Protein AF-A0A453LPR8-F1 (afdb_monomer)

Organism: Aegilops tauschii subsp. strangulata (NCBI:txid200361)

Mean predicted aligned error: 19.04 Å

Radius of gyration: 31.43 Å; Cα contacts (8 Å, |Δi|>4): 229; chains: 1; bounding box: 82×43×102 Å

Foldseek 3Di:
DPLVVVLVVLVVVPCVPDCVPAQFDPLVVLVVLLVVVVVLVVVVVPPPDDDDDDDDDDDPDPSDDDLDGPVSLVVNLVVVVVSVVSNVVRLVVVVVVLVCLVVPDDPSVVVSVVVVVPDPVVVVSVVVVVSSVVRVVSRVVSLVVSLVVVCVSSVDCSSVVSVVVVVVPDPDDDDDPDDPDDPPPPCAAPQPRHRAAQWKQFQVGHIHHFCRLCVQLVHASVVTQLVRDQQRADPPPRDGNRRNPIDGPVVSNVVCCVPPVVVNVVVVVVSVVRNVVVVVVVVVVVVCVVVVD

Sequence (293 aa):
MKFGSIYEEYLRAEQDKYLAKCSHVEYKRLKKVLKRCRLDRSLQADGTNGEQQEDRSDDSSDACDCNSCTLCDQMFFTELTKETSDIAGYFSSRVQHLLNLHVPSGLQRYIWRVRQCFIDDQQIMVQEGRLLVNYVTMNAIAIRKILKKYDKVHGSVSGRDFRSKMQRTQPVMTMAISETIKYDYSLTCPICLDTLFNPYALSCGHLFCKGCACGAASVYIFQGVRSAPPEAKCPVCREVGVFAHAVHMNELDLLIKTRCKDYWRCRLREERTEMVKQSKEYWESQAMLSMGI

Structure (mmCIF, N/CA/C/O backbone):
data_AF-A0A453LPR8-F1
#
_entry.id   AF-A0A453LPR8-F1
#
loop_
_atom_site.group_PDB
_atom_site.id
_atom_site.type_symbol
_atom_site.label_atom_id
_atom_site.label_alt_id
_atom_site.label_comp_id
_atom_site.label_asym_id
_atom_site.label_entity_id
_atom_site.label_seq_id
_atom_site.pdbx_PDB_ins_code
_atom_site.Cartn_x
_atom_site.Cartn_y
_atom_site.Cartn_z
_atom_site.occupancy
_atom_site.B_iso_or_equiv
_atom_site.auth_seq_id
_atom_site.auth_comp_id
_atom_site.auth_asym_id
_atom_site.auth_atom_id
_atom_site.pdbx_PDB_model_num
ATOM 1 N N . MET A 1 1 ? -4.537 8.257 38.462 1.00 49.97 1 MET A N 1
ATOM 2 C CA . MET A 1 1 ? -5.342 9.327 37.819 1.00 49.97 1 MET A CA 1
ATOM 3 C C . MET A 1 1 ? -6.627 8.755 37.214 1.00 49.97 1 MET A C 1
ATOM 5 O O . MET A 1 1 ? -6.615 7.631 36.716 1.00 49.97 1 MET A O 1
ATOM 9 N N . LYS A 1 2 ? -7.756 9.479 37.270 1.00 76.38 2 LYS A N 1
ATOM 10 C CA . LYS A 1 2 ? -9.036 9.028 36.691 1.00 76.38 2 LYS A CA 1
ATOM 11 C C . LYS A 1 2 ? -8.951 9.177 35.167 1.00 76.38 2 LYS A C 1
ATOM 13 O O . LYS A 1 2 ? -9.082 10.281 34.682 1.00 76.38 2 LYS A O 1
ATOM 18 N N . PHE A 1 3 ? -8.803 8.089 34.405 1.00 78.75 3 PHE A N 1
ATOM 19 C CA . PHE A 1 3 ? -8.725 8.111 32.924 1.00 78.75 3 PHE A CA 1
ATOM 20 C C . PHE A 1 3 ? -9.727 9.055 32.221 1.00 78.75 3 PHE A C 1
ATOM 22 O O . PHE A 1 3 ? -9.412 9.603 31.178 1.00 78.75 3 PHE A O 1
ATOM 29 N N . GLY A 1 4 ? -10.914 9.274 32.803 1.00 72.31 4 GLY A N 1
ATOM 30 C CA . GLY A 1 4 ? -11.877 10.24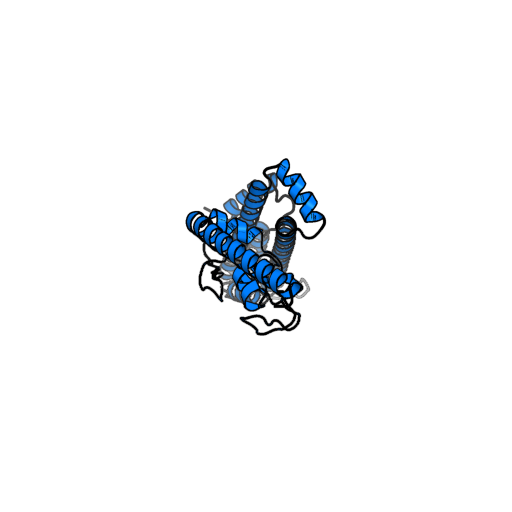1 32.265 1.00 72.31 4 GLY A CA 1
ATOM 31 C C . GLY A 1 4 ? -11.358 11.683 32.204 1.00 72.31 4 GLY A C 1
ATOM 32 O O . GLY A 1 4 ? -11.617 12.343 31.213 1.00 72.31 4 GLY A O 1
ATOM 33 N N . SER A 1 5 ? -10.594 12.152 33.199 1.00 76.06 5 SER A N 1
ATOM 34 C CA . SER A 1 5 ? -10.021 13.506 33.173 1.00 76.06 5 SER A CA 1
ATOM 35 C C . SER A 1 5 ? -8.916 13.636 32.125 1.00 76.06 5 SER A C 1
ATOM 37 O O . SER A 1 5 ? -8.888 14.628 31.417 1.00 76.06 5 SER A O 1
ATOM 39 N N . ILE A 1 6 ? -8.082 12.600 31.968 1.00 81.38 6 ILE A N 1
ATOM 40 C CA . ILE A 1 6 ? -7.025 12.536 30.940 1.00 81.38 6 ILE A CA 1
ATOM 41 C C . ILE A 1 6 ? -7.635 12.551 29.533 1.00 81.38 6 ILE A C 1
ATOM 43 O O . ILE A 1 6 ? -7.152 13.242 28.649 1.00 81.38 6 ILE A O 1
ATOM 47 N N . TYR A 1 7 ? -8.716 11.799 29.321 1.00 79.31 7 TYR A N 1
ATOM 48 C CA . TYR A 1 7 ? -9.398 11.756 28.030 1.00 79.31 7 TYR A CA 1
ATOM 49 C C . TYR A 1 7 ? -10.084 13.092 27.692 1.00 79.31 7 TYR A C 1
ATOM 51 O O . TYR A 1 7 ? -10.064 13.520 26.548 1.00 79.31 7 TYR A O 1
ATOM 59 N N . GLU A 1 8 ? -10.643 13.791 28.682 1.00 76.50 8 GLU A N 1
ATOM 60 C CA . GLU A 1 8 ? -11.230 15.128 28.491 1.00 76.50 8 GLU A CA 1
ATOM 61 C C . GLU A 1 8 ? -10.193 16.239 28.304 1.00 76.50 8 GLU A C 1
ATOM 63 O O . GLU A 1 8 ? -10.477 17.247 27.665 1.00 76.50 8 GLU A O 1
ATOM 68 N N . GLU A 1 9 ? -9.020 16.103 28.915 1.00 81.31 9 GLU A N 1
ATOM 69 C CA . GLU A 1 9 ? -7.885 16.995 28.687 1.00 81.31 9 GLU A CA 1
ATOM 70 C C . GLU A 1 9 ? -7.329 16.802 27.275 1.00 81.31 9 GLU A C 1
ATOM 72 O O . GLU A 1 9 ? -7.165 17.784 26.562 1.00 81.31 9 GLU A O 1
ATOM 77 N N . TYR A 1 10 ? -7.181 15.548 26.835 1.00 77.88 10 TYR A N 1
ATOM 78 C CA . TYR A 1 10 ? -6.845 15.200 25.454 1.00 77.88 10 TYR A CA 1
ATOM 79 C C . TYR A 1 10 ? -7.838 15.808 24.451 1.00 77.88 10 TYR A C 1
ATOM 81 O O . TYR A 1 10 ? -7.437 16.528 23.548 1.00 77.88 10 TYR A O 1
ATOM 89 N N . LEU A 1 11 ? -9.148 15.609 24.641 1.00 72.88 11 LEU A N 1
ATOM 90 C CA . LEU A 1 11 ? -10.156 16.174 23.733 1.00 72.88 11 LEU A CA 1
ATOM 91 C C . LEU A 1 11 ? -10.111 17.709 23.663 1.00 72.88 11 LEU A C 1
ATOM 93 O O . LEU A 1 11 ? -10.340 18.267 22.594 1.00 72.88 11 LEU A O 1
ATOM 97 N N . ARG A 1 12 ? -9.799 18.385 24.777 1.00 71.31 12 ARG A N 1
ATOM 98 C CA . ARG A 1 12 ? -9.671 19.850 24.822 1.00 71.31 12 ARG A CA 1
ATOM 99 C C . ARG A 1 12 ? -8.388 20.350 24.160 1.00 71.31 12 ARG A C 1
ATOM 101 O O . ARG A 1 12 ? -8.452 21.313 23.409 1.00 71.31 12 ARG A O 1
ATOM 108 N N . ALA A 1 13 ? -7.255 19.686 24.388 1.00 67.06 13 ALA A N 1
ATOM 109 C CA . ALA A 1 13 ? -5.979 20.038 23.763 1.00 67.06 13 ALA A CA 1
ATOM 110 C C . ALA A 1 13 ? -6.015 19.884 22.229 1.00 67.06 13 ALA A C 1
ATOM 112 O O . ALA A 1 13 ? -5.423 20.682 21.504 1.00 67.06 13 ALA A O 1
ATOM 113 N N . GLU A 1 14 ? -6.753 18.890 21.729 1.00 62.66 14 GLU A N 1
ATOM 114 C CA . GLU A 1 14 ? -6.874 18.601 20.299 1.00 62.66 14 GLU A CA 1
ATOM 115 C C . GLU A 1 14 ? -7.994 19.396 19.581 1.00 62.66 14 GLU A C 1
ATOM 117 O O . GLU A 1 14 ? -7.945 19.559 18.354 1.00 62.66 14 GLU A O 1
ATOM 122 N N . GLN A 1 15 ? -8.986 19.925 20.315 1.00 54.06 15 GLN A N 1
ATOM 123 C CA . GLN A 1 15 ? -10.068 20.765 19.770 1.00 54.06 15 GLN A CA 1
ATOM 124 C C . GLN A 1 15 ? -9.564 22.110 19.229 1.00 54.06 15 GLN A C 1
ATOM 126 O O . GLN A 1 15 ? -10.073 22.574 18.208 1.00 54.06 15 GLN A O 1
ATOM 131 N N . ASP A 1 16 ? -8.524 22.680 19.839 1.00 52.62 16 ASP A N 1
ATOM 132 C CA . ASP A 1 16 ? -8.000 24.002 19.478 1.00 52.62 16 ASP A CA 1
ATOM 133 C C . ASP A 1 16 ? -7.146 24.009 18.201 1.00 52.62 16 ASP A C 1
ATOM 135 O O . ASP A 1 16 ? -6.790 25.083 17.711 1.00 52.62 16 ASP A O 1
ATOM 139 N N . LYS A 1 17 ? -6.793 22.840 17.638 1.00 56.22 17 LYS A N 1
ATOM 140 C CA . LYS A 1 17 ? -5.760 22.805 16.593 1.00 56.22 17 LYS A CA 1
ATOM 141 C C . LYS A 1 17 ? -5.910 21.880 15.400 1.00 56.22 17 LYS A C 1
ATOM 143 O O . LYS A 1 17 ? -4.977 21.900 14.623 1.00 56.22 17 LYS A O 1
ATOM 148 N N . TYR A 1 18 ? -6.998 21.137 15.183 1.00 52.97 18 TYR A N 1
ATOM 149 C CA . TYR A 1 18 ? -7.290 20.469 13.883 1.00 52.97 18 TYR A CA 1
ATOM 150 C C . TYR A 1 18 ? -8.574 19.611 13.945 1.00 52.97 18 TYR A C 1
ATOM 152 O O . TYR A 1 18 ? -9.175 19.310 12.917 1.00 52.97 18 TYR A O 1
ATOM 160 N N . LEU A 1 19 ? -9.009 19.208 15.147 1.00 56.56 19 LEU A N 1
ATOM 161 C CA . LEU A 1 19 ? -10.066 18.209 15.370 1.00 56.56 19 LEU A CA 1
ATOM 162 C C . LEU A 1 19 ? -11.403 18.805 15.843 1.00 56.56 19 LEU A C 1
ATOM 164 O O . LEU A 1 19 ? -12.216 18.107 16.452 1.00 56.56 19 LEU A O 1
ATOM 168 N N . ALA A 1 20 ? -11.675 20.072 15.519 1.00 55.88 20 ALA A N 1
ATOM 169 C CA . ALA A 1 20 ? -12.865 20.810 15.961 1.00 55.88 20 ALA A CA 1
ATOM 170 C C . ALA A 1 20 ? -14.220 20.160 15.578 1.00 55.88 20 ALA A C 1
ATOM 172 O O . ALA A 1 20 ? -15.257 20.554 16.103 1.00 55.88 20 ALA A O 1
ATOM 173 N N . LYS A 1 21 ? -14.229 19.161 14.680 1.00 62.00 21 LYS A N 1
ATOM 174 C CA . LYS A 1 21 ? -15.424 18.416 14.238 1.00 62.00 21 LYS A CA 1
ATOM 175 C C . LYS A 1 21 ? -15.322 16.892 14.411 1.00 62.00 21 LYS A C 1
ATOM 177 O O . LYS A 1 21 ? -16.077 16.165 13.772 1.00 62.00 21 LYS A O 1
ATOM 182 N N . CYS A 1 22 ? -14.384 16.383 15.213 1.00 65.38 22 CYS A N 1
ATOM 183 C CA . CYS A 1 22 ? -14.232 14.933 15.356 1.00 65.38 22 CYS A CA 1
ATOM 184 C C . CYS A 1 22 ? -15.328 14.314 16.243 1.00 65.38 22 CYS A C 1
ATOM 186 O O . CYS A 1 22 ? -15.582 14.754 17.371 1.00 65.38 22 CYS A O 1
ATOM 188 N N . SER A 1 23 ? -15.947 13.244 15.742 1.00 74.69 23 SER A N 1
ATOM 189 C CA . SER A 1 23 ? -16.777 12.352 16.556 1.00 74.69 23 SER A CA 1
ATOM 190 C C . SER A 1 23 ? -15.902 11.708 17.629 1.00 74.69 23 SER A C 1
ATOM 192 O O . SER A 1 23 ? -14.740 11.412 17.378 1.00 74.69 23 SER A O 1
ATOM 194 N N . HIS A 1 24 ? -16.392 11.496 18.839 1.00 78.12 24 HIS A N 1
ATOM 195 C CA . HIS A 1 24 ? -15.595 10.884 19.902 1.00 78.12 24 HIS A CA 1
ATOM 196 C C . HIS A 1 24 ? -16.504 10.170 20.891 1.00 78.12 24 HIS A C 1
ATOM 198 O O . HIS A 1 24 ? -17.712 10.389 20.906 1.00 78.12 24 HIS A O 1
ATOM 204 N N . VAL A 1 25 ? -15.916 9.309 21.719 1.00 77.75 25 VAL A N 1
ATOM 205 C CA . VAL A 1 25 ? -16.678 8.571 22.725 1.00 77.75 25 VAL A CA 1
ATOM 206 C C . VAL A 1 25 ? -17.166 9.547 23.790 1.00 77.75 25 VAL A C 1
ATOM 208 O O . VAL A 1 25 ? -16.347 10.160 24.485 1.00 77.75 25 VAL A O 1
ATOM 211 N N . GLU A 1 26 ? -18.473 9.640 24.026 1.00 77.94 26 GLU A N 1
ATOM 212 C CA . GLU A 1 26 ? -19.016 10.486 25.093 1.00 77.94 26 GLU A CA 1
ATOM 213 C C . GLU A 1 26 ? -18.889 9.791 26.456 1.00 77.94 26 GLU A C 1
ATOM 215 O O . GLU A 1 26 ? -19.849 9.463 27.161 1.00 77.94 26 GLU A O 1
ATOM 220 N N . TYR A 1 27 ? -17.645 9.591 26.889 1.00 70.31 27 TYR A N 1
ATOM 221 C CA . TYR A 1 27 ? -17.286 8.797 28.062 1.00 70.31 27 TYR A CA 1
ATOM 222 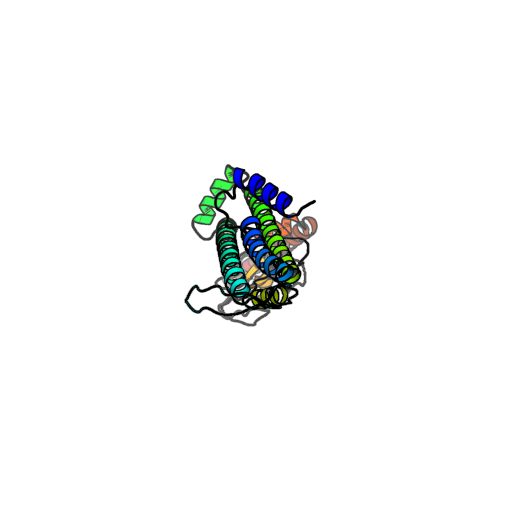C C . TYR A 1 27 ? -17.974 9.271 29.358 1.00 70.31 27 TYR A C 1
ATOM 224 O O . TYR A 1 27 ? -18.238 8.475 30.266 1.00 70.31 27 TYR A O 1
ATOM 232 N N . LYS A 1 28 ? -18.290 10.570 29.460 1.00 73.69 28 LYS A N 1
ATOM 233 C CA . LYS A 1 28 ? -19.082 11.165 30.550 1.00 73.69 28 LYS A CA 1
ATOM 234 C C . LYS A 1 28 ? -20.557 10.772 30.486 1.00 73.69 28 LYS A C 1
ATOM 236 O O . LYS A 1 28 ? -21.111 10.405 31.523 1.00 73.69 28 LYS A O 1
ATOM 241 N N . ARG A 1 29 ? -21.183 10.840 29.309 1.00 77.19 29 ARG A N 1
ATOM 242 C CA . ARG A 1 29 ? -22.595 10.494 29.094 1.00 77.19 29 ARG A CA 1
ATOM 243 C C . ARG A 1 29 ? -22.818 8.998 29.293 1.00 77.19 29 ARG A C 1
ATOM 245 O O . ARG A 1 29 ? -23.650 8.627 30.118 1.00 77.19 29 ARG A O 1
ATOM 252 N N . LEU A 1 30 ? -21.977 8.151 28.700 1.00 74.06 30 LEU A N 1
ATOM 253 C CA . LEU A 1 30 ? -22.019 6.696 28.895 1.00 74.06 30 LEU A CA 1
ATOM 254 C C . LEU A 1 30 ? -21.835 6.305 30.369 1.00 74.06 30 LEU A C 1
ATOM 256 O O . LEU A 1 30 ? -22.513 5.426 30.896 1.00 74.06 30 LEU A O 1
ATOM 260 N N . LYS A 1 31 ? -20.972 7.015 31.107 1.00 73.88 31 LYS A N 1
ATOM 261 C CA . LYS A 1 31 ? -20.862 6.833 32.561 1.00 73.88 31 LYS A CA 1
ATOM 262 C C . LYS A 1 31 ? -22.116 7.236 33.337 1.00 73.88 31 LYS A C 1
ATOM 264 O O . LYS A 1 31 ? -22.304 6.679 34.416 1.00 73.88 31 LYS A O 1
ATOM 269 N N . LYS A 1 32 ? -22.906 8.210 32.869 1.00 75.69 32 LYS A N 1
ATOM 270 C CA . LYS A 1 32 ? -24.177 8.608 33.501 1.00 75.69 32 LYS A CA 1
ATOM 271 C C . LYS A 1 32 ? -25.249 7.539 33.285 1.00 75.69 32 LYS A C 1
ATOM 273 O O . LYS A 1 32 ? -25.903 7.181 34.257 1.00 75.69 32 LYS A O 1
ATOM 278 N N . VAL A 1 33 ? -25.335 6.962 32.082 1.00 71.31 33 VAL A N 1
ATOM 279 C CA . VAL A 1 33 ? -26.208 5.805 31.788 1.00 71.31 33 VAL A CA 1
ATOM 280 C C . VAL A 1 33 ? -25.914 4.662 32.768 1.00 71.31 33 VAL A C 1
ATOM 282 O O . VAL A 1 33 ? -26.800 4.197 33.475 1.00 71.31 33 VAL A O 1
ATOM 285 N N . LEU A 1 34 ? -24.631 4.331 32.948 1.00 70.62 34 LEU A N 1
ATOM 286 C CA . LEU A 1 34 ? -24.183 3.312 33.909 1.00 70.62 34 LEU A CA 1
ATOM 287 C C . LEU A 1 34 ? -24.430 3.654 35.389 1.00 70.62 34 LEU A C 1
ATOM 289 O O . LEU A 1 34 ? -24.373 2.769 36.240 1.00 70.62 34 LEU A O 1
ATOM 293 N N . LYS A 1 35 ? -24.595 4.935 35.741 1.00 70.31 35 LYS A N 1
ATOM 294 C CA . LYS A 1 35 ? -24.895 5.347 37.123 1.00 70.31 35 LYS A CA 1
ATOM 295 C C . LYS A 1 35 ? -26.377 5.198 37.449 1.00 70.31 35 LYS A C 1
ATOM 297 O O . LYS A 1 35 ? -26.675 4.917 38.602 1.00 70.31 35 LYS A O 1
ATOM 302 N N . ARG A 1 36 ? -27.260 5.366 36.460 1.00 64.50 36 ARG A N 1
ATOM 303 C CA . ARG A 1 36 ? -28.714 5.236 36.623 1.00 64.50 36 ARG A CA 1
ATOM 304 C C . ARG A 1 36 ? -29.088 3.811 37.048 1.00 64.50 36 ARG A C 1
ATOM 306 O O . ARG A 1 36 ? -29.671 3.642 38.103 1.00 64.50 36 ARG A O 1
ATOM 313 N N . CYS A 1 37 ? -28.517 2.811 36.375 1.00 63.88 37 CYS A N 1
ATOM 314 C CA . CYS A 1 37 ? -28.666 1.394 36.736 1.00 63.88 37 CYS A CA 1
ATOM 315 C C . CYS A 1 37 ? -28.195 1.045 38.167 1.00 63.88 37 CYS A C 1
ATOM 317 O O . CYS A 1 37 ? -28.734 0.158 38.819 1.00 63.88 37 CYS A O 1
ATOM 319 N N . ARG A 1 38 ? -27.184 1.747 38.704 1.00 59.91 38 ARG A N 1
ATOM 320 C CA . ARG A 1 38 ? -26.742 1.526 40.093 1.00 59.91 38 ARG A CA 1
ATOM 321 C C . ARG A 1 38 ? -27.723 2.060 41.135 1.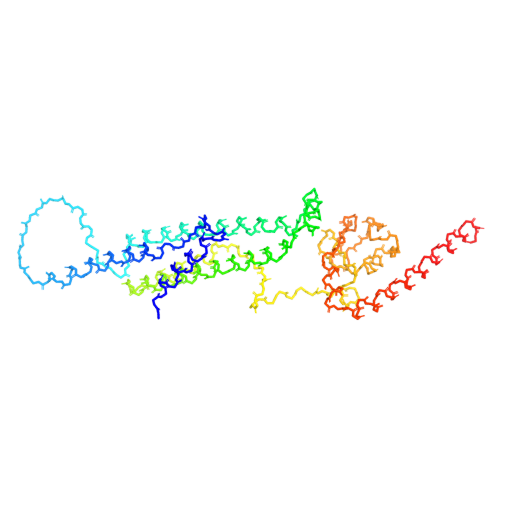00 59.91 38 ARG A C 1
ATOM 323 O O . ARG A 1 38 ? -27.733 1.507 42.227 1.00 59.91 38 ARG A O 1
ATOM 330 N N . LEU A 1 39 ? -28.448 3.136 40.822 1.00 53.78 39 LEU A N 1
ATOM 331 C CA . LEU A 1 39 ? -29.396 3.779 41.736 1.00 53.78 39 LEU A CA 1
ATOM 332 C C . LEU A 1 39 ? -30.627 2.898 41.961 1.00 53.78 39 LEU A C 1
ATOM 334 O O . LEU A 1 39 ? -31.024 2.723 43.111 1.00 53.78 39 LEU A O 1
ATOM 338 N N . ASP A 1 40 ? -31.127 2.259 40.904 1.00 52.81 40 ASP A N 1
ATOM 339 C CA . ASP A 1 40 ? -32.270 1.340 40.982 1.00 52.81 40 ASP A CA 1
ATOM 340 C C . ASP A 1 40 ? -31.967 0.126 41.879 1.00 52.81 40 ASP A C 1
ATOM 342 O O . ASP A 1 40 ? -32.796 -0.285 42.687 1.00 52.81 40 ASP A O 1
ATOM 346 N N . ARG A 1 41 ? -30.721 -0.374 41.858 1.00 52.50 41 ARG A N 1
ATOM 347 C CA . ARG A 1 41 ? -30.280 -1.472 42.737 1.00 52.50 41 ARG A CA 1
ATOM 348 C C . ARG A 1 41 ? -30.143 -1.071 44.211 1.00 52.50 41 ARG A C 1
ATOM 350 O O . ARG A 1 41 ? -30.328 -1.900 45.094 1.00 52.50 41 ARG A O 1
ATOM 357 N N . SER A 1 42 ? -29.758 0.174 44.498 1.00 49.81 42 SER A N 1
ATOM 358 C CA . SER A 1 42 ? -29.656 0.668 45.883 1.00 49.81 42 SER A CA 1
ATOM 359 C C . SER A 1 42 ? -31.020 0.935 46.518 1.00 49.81 42 SER A C 1
ATOM 361 O O . SER A 1 42 ? -31.149 0.761 47.720 1.00 49.81 42 SER A O 1
ATOM 363 N N . LEU A 1 43 ? -32.032 1.295 45.724 1.00 49.12 43 LEU A N 1
ATOM 364 C CA . LEU A 1 43 ? -33.403 1.481 46.211 1.00 49.12 43 LEU A CA 1
ATOM 365 C C . LEU A 1 43 ? -34.098 0.144 46.521 1.00 49.12 43 LEU A C 1
ATOM 367 O O . LEU A 1 43 ? -34.916 0.085 47.429 1.00 49.12 43 LEU A O 1
ATOM 371 N N . GLN A 1 44 ? -33.730 -0.942 45.833 1.00 47.53 44 GLN A N 1
ATOM 372 C CA . GLN A 1 44 ? -34.216 -2.293 46.149 1.00 47.53 44 GLN A CA 1
ATOM 373 C C . GLN A 1 44 ? -33.574 -2.892 47.411 1.00 47.53 44 GLN A C 1
ATOM 375 O O . GLN A 1 44 ? -34.207 -3.681 48.104 1.00 47.53 44 GLN A O 1
ATOM 380 N N . ALA A 1 45 ? -32.332 -2.516 47.735 1.00 44.69 45 ALA A N 1
ATOM 381 C CA . ALA A 1 45 ? -31.620 -3.057 48.895 1.00 44.69 45 ALA A CA 1
ATOM 382 C C . ALA A 1 45 ? -32.082 -2.467 50.245 1.00 44.69 45 ALA A C 1
ATOM 384 O O . ALA A 1 45 ? -31.893 -3.115 51.269 1.00 44.69 45 ALA A O 1
ATOM 385 N N . ASP A 1 46 ? -32.698 -1.279 50.246 1.00 42.41 46 ASP A N 1
ATOM 386 C CA . ASP A 1 46 ? -33.259 -0.633 51.449 1.00 42.41 46 ASP A CA 1
ATOM 387 C C . ASP A 1 46 ? -34.751 -0.970 51.682 1.00 42.41 46 ASP A C 1
ATOM 389 O O . ASP A 1 46 ? -35.340 -0.518 52.661 1.00 42.41 46 ASP A O 1
ATOM 393 N N . GLY A 1 47 ? -35.381 -1.762 50.802 1.00 43.06 47 GLY A N 1
ATOM 394 C CA . GLY A 1 47 ? -36.830 -2.016 50.811 1.00 43.06 47 GLY A CA 1
ATOM 395 C C . GLY A 1 47 ? -37.309 -3.270 51.554 1.00 43.06 47 GLY A C 1
ATOM 396 O O . GLY A 1 47 ? -38.512 -3.462 51.702 1.00 43.06 47 GLY A O 1
ATOM 397 N N . THR A 1 48 ? -36.425 -4.144 52.038 1.00 38.19 48 THR A N 1
ATOM 398 C CA . THR A 1 48 ? -36.845 -5.338 52.793 1.00 38.19 48 THR A CA 1
ATOM 399 C C . THR A 1 48 ? -36.930 -5.036 54.284 1.00 38.19 48 THR A C 1
ATOM 401 O O . THR A 1 48 ? -35.995 -5.351 55.012 1.00 38.19 48 THR A O 1
ATOM 404 N N . ASN A 1 49 ? -38.021 -4.393 54.711 1.00 36.41 49 ASN A N 1
ATOM 405 C CA . ASN A 1 49 ? -38.659 -4.536 56.030 1.00 36.41 49 ASN A CA 1
ATOM 406 C C . ASN A 1 49 ? -39.962 -3.712 56.050 1.00 36.41 49 ASN A C 1
ATOM 408 O O . ASN A 1 49 ? -39.916 -2.496 56.223 1.00 36.41 49 ASN A O 1
ATOM 412 N N . GLY A 1 50 ? -41.121 -4.360 55.900 1.00 30.64 50 GLY A N 1
ATOM 413 C CA . GLY A 1 50 ? -42.424 -3.714 56.105 1.00 30.64 50 GLY A CA 1
ATOM 414 C C . GLY A 1 50 ? -43.562 -4.377 55.335 1.00 30.64 50 GLY A C 1
ATOM 415 O O . GLY A 1 50 ? -43.446 -4.620 54.143 1.00 30.64 50 GLY A O 1
ATOM 416 N N . GLU A 1 51 ? -44.635 -4.701 56.041 1.00 32.81 51 GLU A N 1
ATOM 417 C CA . GLU A 1 51 ? -45.757 -5.549 55.643 1.00 32.81 51 GLU A CA 1
ATOM 418 C C . GLU A 1 51 ? -46.849 -4.849 54.796 1.00 32.81 51 GLU A C 1
ATOM 420 O O . GLU A 1 51 ? -46.996 -3.633 54.835 1.00 32.81 51 GLU A O 1
ATOM 425 N N . GLN A 1 52 ? -47.672 -5.698 54.154 1.00 30.23 52 GLN A N 1
ATOM 426 C CA . GLN A 1 52 ? -49.102 -5.550 53.792 1.00 30.23 52 GLN A CA 1
ATOM 427 C C . GLN A 1 52 ? -49.560 -4.687 52.584 1.00 30.23 52 GLN A C 1
ATOM 429 O O . GLN A 1 52 ? -49.587 -3.466 52.615 1.00 30.23 52 GLN A O 1
ATOM 434 N N . GLN A 1 53 ? -50.028 -5.431 51.566 1.00 28.39 53 GLN A N 1
ATOM 435 C CA . GLN A 1 53 ? -51.364 -5.442 50.928 1.00 28.39 53 GLN A CA 1
ATOM 436 C C . GLN A 1 53 ? -51.917 -4.229 50.127 1.00 28.39 53 GLN A C 1
ATOM 438 O O . GLN A 1 53 ? -52.186 -3.169 50.670 1.00 28.39 53 GLN A O 1
ATOM 443 N N . GLU A 1 54 ? -52.174 -4.532 48.839 1.00 30.59 54 GLU A N 1
ATOM 444 C CA . GLU A 1 54 ? -53.201 -4.049 47.879 1.00 30.59 54 GLU A CA 1
ATOM 445 C C . GLU A 1 54 ? -53.435 -2.536 47.678 1.00 30.59 54 GLU A C 1
ATOM 447 O O . GLU A 1 54 ? -54.036 -1.880 48.515 1.00 30.59 54 GLU A O 1
ATOM 452 N N . ASP A 1 55 ? -53.130 -2.021 46.474 1.00 24.81 55 ASP A N 1
ATOM 453 C CA . ASP A 1 55 ? -54.186 -1.701 45.495 1.00 24.81 55 ASP A CA 1
ATOM 454 C C . ASP A 1 55 ? -53.635 -1.463 44.073 1.00 24.81 55 ASP A C 1
ATOM 456 O O . ASP A 1 55 ? -52.459 -1.160 43.861 1.00 24.81 55 ASP A O 1
ATOM 460 N N . ARG A 1 56 ? -54.494 -1.668 43.074 1.00 34.53 56 ARG A N 1
ATOM 461 C CA . ARG A 1 56 ? -54.162 -1.824 41.650 1.00 34.53 56 ARG A CA 1
ATOM 462 C C . ARG A 1 56 ? -54.470 -0.544 40.857 1.00 34.53 56 ARG A C 1
ATOM 464 O O . ARG A 1 56 ? -55.644 -0.255 40.675 1.00 34.53 56 ARG A O 1
ATOM 471 N N . SER A 1 57 ? -53.464 0.118 40.267 1.00 28.88 57 SER A N 1
ATOM 472 C CA . SER A 1 57 ? -53.576 0.790 38.948 1.00 28.88 57 SER A CA 1
ATOM 473 C C . SER A 1 57 ? -52.278 1.488 38.505 1.00 28.88 57 SER A C 1
ATOM 475 O O . SER A 1 57 ? -51.907 2.520 39.051 1.00 28.88 57 SER A O 1
ATOM 477 N N . ASP A 1 58 ? -51.660 0.906 37.473 1.00 33.28 58 ASP A N 1
ATOM 478 C CA . ASP A 1 58 ? -51.113 1.566 36.276 1.00 33.28 58 ASP A CA 1
ATOM 479 C C . ASP A 1 58 ? -50.126 2.740 36.460 1.00 33.28 58 ASP A C 1
ATOM 481 O O . ASP A 1 58 ? -50.461 3.902 36.250 1.00 33.28 58 ASP A O 1
ATOM 485 N N . ASP A 1 59 ? -48.864 2.417 36.759 1.00 30.31 59 ASP A N 1
ATOM 486 C CA . ASP A 1 59 ? -47.733 3.196 36.246 1.00 30.31 59 ASP A CA 1
ATOM 487 C C . ASP A 1 59 ? -46.539 2.265 35.989 1.00 30.31 59 ASP A C 1
ATOM 489 O O . ASP A 1 59 ? -46.130 1.473 36.847 1.00 30.31 59 ASP A O 1
ATOM 493 N N . SER A 1 60 ? -46.024 2.320 34.763 1.00 42.97 60 SER A N 1
ATOM 494 C CA . SER A 1 60 ? -45.012 1.436 34.181 1.00 42.97 60 SER A CA 1
ATOM 495 C C . SER A 1 60 ? -43.647 1.624 34.846 1.00 42.97 60 SER A C 1
ATOM 497 O O . SER A 1 60 ? -42.740 2.262 34.308 1.00 42.97 60 SER A O 1
ATOM 499 N N . SER A 1 61 ? -43.502 1.074 36.044 1.00 39.50 61 SER A N 1
ATOM 500 C CA . SER A 1 61 ? -42.253 1.004 36.788 1.00 39.50 61 SER A CA 1
ATOM 501 C C . SER A 1 61 ? -41.631 -0.372 36.569 1.00 39.50 61 SER A C 1
ATOM 503 O O . SER A 1 61 ? -41.833 -1.306 37.340 1.00 39.50 61 SER A O 1
ATOM 505 N N . ASP A 1 62 ? -40.867 -0.496 35.480 1.00 40.06 62 ASP A N 1
ATOM 506 C CA . ASP A 1 62 ? -39.995 -1.647 35.223 1.00 40.06 62 ASP A CA 1
ATOM 507 C C . ASP A 1 62 ? -38.913 -1.721 36.315 1.00 40.06 62 ASP A C 1
ATOM 509 O O . ASP A 1 62 ? -37.793 -1.219 36.178 1.00 40.06 62 ASP A O 1
ATOM 513 N N . ALA A 1 63 ? -39.268 -2.334 37.444 1.00 39.88 63 ALA A N 1
ATOM 514 C CA . ALA A 1 63 ? -38.356 -2.692 38.514 1.00 39.88 63 ALA A CA 1
ATOM 515 C C . ALA A 1 63 ? -37.367 -3.738 37.982 1.00 39.88 63 ALA A C 1
ATOM 517 O O . ALA A 1 63 ? -37.698 -4.901 37.759 1.00 39.88 63 ALA A O 1
ATOM 518 N N . CYS A 1 64 ? -36.139 -3.297 37.723 1.00 40.41 64 CYS A N 1
ATOM 519 C CA . CYS A 1 64 ? -35.107 -4.129 37.126 1.00 40.41 64 CYS A CA 1
ATOM 520 C C . CYS A 1 64 ? -34.403 -4.976 38.191 1.00 40.41 64 CYS A C 1
ATOM 522 O O . CYS A 1 64 ? -33.685 -4.444 39.036 1.00 40.41 64 CYS A O 1
ATOM 524 N N . ASP A 1 65 ? -34.536 -6.290 38.072 1.00 51.16 65 ASP A N 1
ATOM 525 C CA . ASP A 1 65 ? -33.845 -7.297 38.873 1.00 51.16 65 ASP A CA 1
ATOM 526 C C . ASP A 1 65 ? -33.007 -8.154 37.907 1.00 51.16 65 ASP A C 1
ATOM 528 O O . ASP A 1 65 ? -33.583 -8.953 37.175 1.00 51.16 65 ASP A O 1
ATOM 532 N N . CYS A 1 66 ? -31.684 -7.947 37.747 1.00 44.97 66 CYS A N 1
ATOM 533 C CA . CYS A 1 66 ? -30.901 -8.847 36.872 1.00 44.97 66 CYS A CA 1
ATOM 534 C C . CYS A 1 66 ? -29.364 -8.723 36.910 1.00 44.97 66 CYS A C 1
ATOM 536 O O . CYS A 1 66 ? -28.761 -7.654 37.016 1.00 44.97 66 CYS A O 1
ATOM 538 N N . ASN A 1 67 ? -28.746 -9.868 36.610 1.00 51.19 67 ASN A N 1
ATOM 539 C CA . ASN A 1 67 ? -27.368 -10.029 36.138 1.00 51.19 67 ASN A CA 1
ATOM 540 C C . ASN A 1 67 ? -27.158 -9.595 34.656 1.00 51.19 67 ASN A C 1
ATOM 542 O O . ASN A 1 67 ? -26.069 -9.780 34.111 1.00 51.19 67 ASN A O 1
ATOM 546 N N . SER A 1 68 ? -28.168 -9.020 33.984 1.00 54.88 68 SER A N 1
ATOM 547 C CA . SER A 1 68 ? -28.102 -8.467 32.615 1.00 54.88 68 SER A CA 1
ATOM 548 C C . SER A 1 68 ? -29.350 -7.622 32.310 1.00 54.88 68 SER A C 1
ATOM 550 O O . SER A 1 68 ? -30.405 -8.166 31.982 1.00 54.88 68 SER A O 1
ATOM 552 N N . CYS A 1 69 ? -29.260 -6.297 32.462 1.00 64.56 69 CYS A N 1
ATOM 553 C CA . CYS A 1 69 ? -30.402 -5.402 32.263 1.00 64.56 69 CYS A CA 1
ATOM 554 C C . CYS A 1 69 ? -30.612 -5.187 30.771 1.00 64.56 69 CYS A C 1
ATOM 556 O O . CYS A 1 69 ? -29.829 -4.480 30.146 1.00 64.56 69 CYS A O 1
ATOM 558 N N . THR A 1 70 ? -31.668 -5.774 30.210 1.00 64.44 70 THR A N 1
ATOM 559 C CA . THR A 1 70 ? -31.976 -5.725 28.772 1.00 64.44 70 THR A CA 1
ATOM 560 C C . THR A 1 70 ? -32.162 -4.294 28.264 1.00 64.44 70 THR A C 1
ATOM 562 O O . THR A 1 70 ? -31.677 -3.958 27.185 1.00 64.44 70 THR A O 1
ATOM 565 N N . LEU A 1 71 ? -32.774 -3.418 29.069 1.00 65.06 71 LEU A N 1
ATOM 566 C CA . LEU A 1 71 ? -32.923 -1.991 28.763 1.00 65.06 71 LEU A CA 1
ATOM 567 C C . LEU A 1 71 ? -31.574 -1.255 28.784 1.00 65.06 71 LEU A C 1
ATOM 569 O O . LEU A 1 71 ? -31.298 -0.441 27.902 1.00 65.06 71 LEU A O 1
ATOM 573 N N . CYS A 1 72 ? -30.697 -1.561 29.748 1.00 66.19 72 CYS A N 1
ATOM 574 C CA . CYS A 1 72 ? -29.344 -1.004 29.775 1.00 66.19 72 CYS A CA 1
ATOM 575 C C . CYS A 1 72 ? -28.478 -1.564 28.646 1.00 66.19 72 CYS A C 1
ATOM 577 O O . CYS A 1 72 ? -27.742 -0.789 28.047 1.00 66.19 72 CYS A O 1
ATOM 579 N N . ASP A 1 73 ? -28.584 -2.854 28.320 1.00 70.56 73 ASP A N 1
ATOM 580 C CA . ASP A 1 73 ? -27.904 -3.495 27.193 1.00 70.56 73 ASP A CA 1
ATOM 581 C C . ASP A 1 73 ? -28.322 -2.802 25.886 1.00 70.56 73 ASP A C 1
ATOM 583 O O . ASP A 1 73 ? -27.470 -2.347 25.120 1.00 70.56 73 ASP A O 1
ATOM 587 N N . GLN A 1 74 ? -29.628 -2.646 25.654 1.00 73.75 74 GLN A N 1
ATOM 588 C CA . GLN A 1 74 ? -30.152 -2.037 24.437 1.00 73.75 74 GLN A CA 1
ATOM 589 C C . GLN A 1 74 ? -29.740 -0.568 24.328 1.00 73.75 74 GLN A C 1
ATOM 591 O O . GLN A 1 74 ? -29.173 -0.179 23.311 1.00 73.75 74 GLN A O 1
ATOM 596 N N . MET A 1 75 ? -29.934 0.243 25.368 1.00 75.94 75 MET A N 1
ATOM 597 C CA . MET A 1 75 ? -29.580 1.667 25.333 1.00 75.94 75 MET A CA 1
ATOM 598 C C . MET A 1 75 ? -28.065 1.899 25.276 1.00 75.94 75 MET A C 1
ATOM 600 O O . MET A 1 75 ? -27.592 2.768 24.551 1.00 75.94 75 MET A O 1
ATOM 604 N N . PHE A 1 76 ? -27.271 1.131 26.024 1.00 82.62 76 PHE A N 1
ATOM 605 C CA . PHE A 1 76 ? -25.823 1.324 26.083 1.00 82.62 76 PHE A CA 1
ATOM 606 C C . PHE A 1 76 ? -25.121 0.842 24.813 1.00 82.62 76 PHE A C 1
ATOM 608 O O . PHE A 1 76 ? -24.278 1.561 24.274 1.00 82.62 76 PHE A O 1
ATOM 615 N N . PHE A 1 77 ? -25.440 -0.361 24.324 1.00 83.38 77 PHE A N 1
ATOM 616 C CA . PHE A 1 77 ? -24.764 -0.912 23.152 1.00 83.38 77 PHE A CA 1
ATOM 617 C C . PHE A 1 77 ? -25.211 -0.243 21.853 1.00 83.38 77 PHE A C 1
ATOM 619 O O . PHE A 1 77 ? -24.380 -0.106 20.956 1.00 83.38 77 PHE A O 1
ATOM 626 N N . THR A 1 78 ? -26.458 0.227 21.733 1.00 82.56 78 THR A N 1
ATOM 627 C CA . THR A 1 78 ? -26.890 0.992 20.546 1.00 82.56 78 THR A CA 1
ATOM 628 C C . THR A 1 78 ? -26.174 2.338 20.454 1.00 82.56 78 THR A C 1
ATOM 630 O O . THR A 1 78 ? -25.585 2.637 19.415 1.00 82.56 78 THR A O 1
ATOM 633 N N . GLU A 1 79 ? -26.120 3.100 21.549 1.00 83.38 79 GLU A N 1
ATOM 634 C CA . GLU A 1 79 ? -25.381 4.368 21.615 1.00 83.38 79 GLU A CA 1
ATOM 635 C C . GLU A 1 79 ? -23.884 4.158 21.358 1.00 83.38 79 GLU A C 1
ATOM 637 O O . GLU A 1 79 ? -23.293 4.852 20.535 1.00 83.38 79 GLU A O 1
ATOM 642 N N . LEU A 1 80 ? -23.271 3.137 21.967 1.00 84.31 80 LEU A N 1
ATOM 643 C CA . LEU A 1 80 ? -21.855 2.832 21.745 1.00 84.31 80 LEU A CA 1
ATOM 644 C C . LEU A 1 80 ? -21.564 2.394 20.299 1.00 84.31 80 LEU A C 1
ATOM 646 O O . LEU A 1 80 ? -20.510 2.728 19.747 1.00 84.31 80 LEU A O 1
ATOM 650 N N . THR A 1 81 ? -22.483 1.653 19.673 1.00 82.06 81 THR A N 1
ATOM 651 C CA . THR A 1 81 ? -22.369 1.252 18.260 1.00 82.06 81 THR A CA 1
ATOM 652 C C . THR A 1 81 ? -22.430 2.473 17.352 1.00 82.06 81 THR A C 1
ATOM 654 O O . THR A 1 81 ? -21.626 2.577 16.424 1.00 82.06 81 THR A O 1
ATOM 657 N N . LYS A 1 82 ? -23.340 3.411 17.637 1.00 83.00 82 LYS A N 1
ATOM 658 C CA . LYS A 1 82 ? -23.463 4.669 16.900 1.00 83.00 82 LYS A CA 1
ATOM 659 C C . LYS A 1 82 ? -22.200 5.516 17.042 1.00 83.00 82 LYS A C 1
ATOM 661 O O . LYS A 1 82 ? -21.564 5.800 16.033 1.00 83.00 82 LYS A O 1
ATOM 666 N N . GLU A 1 83 ? -21.767 5.797 18.276 1.00 84.25 83 GLU A N 1
ATOM 667 C CA . GLU A 1 83 ? -20.541 6.564 18.545 1.00 84.25 83 GLU A CA 1
ATOM 668 C C . GLU A 1 83 ? -19.327 5.950 17.835 1.00 84.25 83 GLU A C 1
ATOM 670 O O . GLU A 1 83 ? -18.509 6.663 17.254 1.00 84.25 83 GLU A O 1
ATOM 675 N N . THR A 1 84 ? -19.212 4.619 17.817 1.00 77.94 84 THR A N 1
ATOM 676 C CA . THR A 1 84 ? -18.074 3.980 17.147 1.00 77.94 84 THR A CA 1
ATOM 677 C C . THR A 1 84 ? -18.187 3.982 15.625 1.00 77.94 84 THR A C 1
ATOM 679 O O . THR A 1 84 ? -17.167 4.079 14.944 1.00 77.94 84 THR A O 1
ATOM 682 N N . SER A 1 85 ? -19.399 3.902 15.078 1.00 77.56 85 SER A N 1
ATOM 683 C CA . SER A 1 85 ? -19.624 4.034 13.635 1.00 77.56 85 SER A CA 1
ATOM 684 C C . SER A 1 85 ? -19.281 5.446 13.161 1.00 77.56 85 SER A C 1
ATOM 686 O O . SER A 1 85 ? -18.611 5.598 12.143 1.00 77.56 85 SER A O 1
ATOM 688 N N . ASP A 1 86 ? -19.634 6.464 13.947 1.00 78.56 86 ASP A N 1
ATOM 689 C CA . ASP A 1 86 ? -19.295 7.859 13.666 1.00 78.56 86 ASP A CA 1
ATOM 690 C C . ASP A 1 86 ? -17.773 8.094 13.729 1.00 78.56 86 ASP A C 1
ATOM 692 O O . ASP A 1 86 ? -17.210 8.762 12.860 1.00 78.56 86 ASP A O 1
ATOM 696 N N . ILE A 1 87 ? -17.081 7.502 14.713 1.00 77.31 87 ILE A N 1
ATOM 697 C CA . ILE A 1 87 ? -15.609 7.530 14.813 1.00 77.31 87 ILE A CA 1
ATOM 698 C C . ILE A 1 87 ? -14.960 6.832 13.610 1.00 77.31 87 ILE A C 1
ATOM 700 O O . ILE A 1 87 ? -14.003 7.354 13.037 1.00 77.31 87 ILE A O 1
ATOM 704 N N . ALA A 1 88 ? -15.470 5.661 13.216 1.00 73.00 88 ALA A N 1
ATOM 705 C CA . ALA A 1 88 ? -14.954 4.912 12.074 1.00 73.00 88 ALA A CA 1
ATOM 706 C C . ALA A 1 88 ? -15.158 5.682 10.762 1.00 73.00 88 ALA A C 1
ATOM 708 O O . ALA A 1 88 ? -14.211 5.832 9.997 1.00 73.00 88 ALA A O 1
ATOM 709 N N . GLY A 1 89 ? -16.351 6.240 10.537 1.00 72.00 89 GLY A N 1
ATOM 710 C CA . GLY A 1 89 ? -16.654 7.058 9.363 1.00 72.00 89 GLY A CA 1
ATOM 711 C C . GLY A 1 89 ? -15.769 8.303 9.276 1.00 72.00 89 GLY A C 1
ATOM 712 O O . GLY A 1 89 ? -15.193 8.580 8.222 1.00 72.00 89 GLY A O 1
ATOM 713 N N . TYR A 1 90 ? -15.587 9.009 10.396 1.00 76.88 90 TYR A N 1
ATOM 714 C CA . TYR A 1 90 ? -14.683 10.156 10.476 1.00 76.88 90 TYR A CA 1
ATOM 715 C C . TYR A 1 90 ? -13.234 9.765 10.156 1.00 76.88 90 TYR A C 1
ATOM 717 O O . TYR A 1 90 ? -12.583 10.403 9.324 1.00 76.88 90 TYR A O 1
ATOM 725 N N . PHE A 1 91 ? -12.734 8.694 10.777 1.00 70.88 91 PHE A N 1
ATOM 726 C CA . PHE A 1 91 ? -11.377 8.213 10.544 1.00 70.88 91 PHE A CA 1
ATOM 727 C C . PHE A 1 91 ? -11.165 7.796 9.086 1.00 70.88 91 PHE A C 1
ATOM 729 O O . PHE A 1 91 ? -10.214 8.259 8.460 1.00 70.88 91 PHE A O 1
ATOM 736 N N . SER A 1 92 ? -12.068 6.995 8.517 1.00 72.88 92 SER A N 1
ATOM 737 C CA . SER A 1 92 ? -12.002 6.567 7.117 1.00 72.88 92 SER A CA 1
ATOM 738 C C . SER A 1 92 ? -12.022 7.754 6.157 1.00 72.88 92 SER A C 1
ATOM 740 O O . SER A 1 92 ? -11.187 7.817 5.256 1.00 72.88 92 SER A O 1
ATOM 742 N N . SER A 1 93 ? -12.904 8.734 6.380 1.00 72.38 93 SER A N 1
ATOM 743 C CA . SER A 1 93 ? -12.952 9.951 5.565 1.00 72.38 93 SER A CA 1
ATOM 744 C C . SER A 1 93 ? -11.636 10.728 5.629 1.00 72.38 93 SER A C 1
ATOM 746 O O . SER A 1 93 ? -11.133 11.182 4.597 1.00 72.38 93 SER A O 1
ATOM 748 N N . ARG A 1 94 ? -11.042 10.860 6.821 1.00 70.75 94 ARG A N 1
ATOM 749 C CA . ARG A 1 94 ? -9.811 11.636 6.986 1.00 70.75 94 ARG A CA 1
ATOM 750 C C . ARG A 1 94 ? -8.578 10.910 6.457 1.00 70.75 94 ARG A C 1
ATOM 752 O O . ARG A 1 94 ? -7.739 11.539 5.820 1.00 70.75 94 ARG A O 1
ATOM 759 N N . VAL A 1 95 ? -8.496 9.595 6.639 1.00 64.88 95 VAL A N 1
ATOM 760 C CA . VAL A 1 95 ? -7.447 8.766 6.029 1.00 64.88 95 VAL A CA 1
ATOM 761 C C . VAL A 1 95 ? -7.545 8.821 4.510 1.00 64.88 95 VAL A C 1
ATOM 763 O O . VAL A 1 95 ? -6.532 9.026 3.852 1.00 64.88 95 VAL A O 1
ATOM 766 N N . GLN A 1 96 ? -8.746 8.726 3.937 1.00 63.72 96 GLN A N 1
ATOM 767 C CA . GLN A 1 96 ? -8.927 8.841 2.491 1.00 63.72 96 GLN A CA 1
ATOM 768 C C . GLN A 1 96 ? -8.534 10.229 1.969 1.00 63.72 96 GLN A C 1
ATOM 770 O O . GLN A 1 96 ? -7.917 10.337 0.912 1.00 63.72 96 GLN A O 1
ATOM 775 N N . HIS A 1 97 ? -8.820 11.289 2.729 1.00 66.19 97 HIS A N 1
ATOM 776 C CA . HIS A 1 97 ? -8.347 12.634 2.413 1.00 66.19 97 HIS A CA 1
ATOM 777 C C . HIS A 1 97 ? -6.813 12.712 2.396 1.00 66.19 97 HIS A C 1
ATOM 779 O O . HIS A 1 97 ? -6.243 13.177 1.413 1.00 66.19 97 HIS A O 1
ATOM 785 N N . LEU A 1 98 ? -6.141 12.194 3.429 1.00 61.66 98 LEU A N 1
ATOM 786 C CA . LEU A 1 98 ? -4.677 12.153 3.491 1.00 61.66 98 LEU A CA 1
ATOM 787 C C . LEU A 1 98 ? -4.058 11.291 2.381 1.00 61.66 98 LEU A C 1
ATOM 789 O O . LEU A 1 98 ? -3.048 11.672 1.795 1.00 61.66 98 LEU A O 1
ATOM 793 N N . LEU A 1 99 ? -4.677 10.159 2.043 1.00 59.19 99 LEU A N 1
ATOM 794 C CA . LEU A 1 99 ? -4.230 9.289 0.955 1.00 59.19 99 LEU A CA 1
ATOM 795 C C . LEU A 1 99 ? -4.382 9.955 -0.415 1.00 59.19 99 LEU A C 1
ATOM 797 O O . LEU A 1 99 ? -3.485 9.828 -1.239 1.00 59.19 99 LEU A O 1
ATOM 801 N N . ASN A 1 100 ? -5.457 10.711 -0.650 1.00 56.91 100 ASN A N 1
ATOM 802 C CA . ASN A 1 100 ? -5.637 11.471 -1.891 1.00 56.91 100 ASN A CA 1
ATOM 803 C C . ASN A 1 100 ? -4.596 12.593 -2.051 1.00 56.91 100 ASN A C 1
ATOM 805 O O . ASN A 1 100 ? -4.247 12.948 -3.176 1.00 56.91 100 ASN A O 1
ATOM 809 N N . LEU A 1 101 ? -4.088 13.134 -0.938 1.00 55.88 101 LEU A N 1
ATOM 810 C CA . LEU A 1 101 ? -2.988 14.104 -0.930 1.00 55.88 101 LEU A CA 1
ATOM 811 C C . LEU A 1 101 ? -1.618 13.426 -1.125 1.00 55.88 101 LEU A C 1
ATOM 813 O O . LEU A 1 101 ? -0.746 13.992 -1.776 1.00 55.88 101 LEU A O 1
ATOM 817 N N . HIS A 1 102 ? -1.435 12.202 -0.614 1.00 50.81 102 HIS A N 1
ATOM 818 C CA . HIS A 1 102 ? -0.175 11.449 -0.698 1.00 50.81 102 HIS A CA 1
ATOM 819 C C . HIS A 1 102 ? -0.003 10.642 -1.999 1.00 50.81 102 HIS A C 1
ATOM 821 O O . HIS A 1 102 ? 1.117 10.454 -2.471 1.00 50.81 102 HIS A O 1
ATOM 827 N N . VAL A 1 103 ? -1.105 10.197 -2.609 1.00 55.28 103 VAL A N 1
ATOM 828 C CA . VAL A 1 103 ? -1.145 9.431 -3.866 1.00 55.28 103 VAL A CA 1
ATOM 829 C C . VAL A 1 103 ? -1.930 10.207 -4.941 1.00 55.28 103 VAL A C 1
ATOM 831 O O . VAL A 1 103 ? -2.939 9.719 -5.456 1.00 55.28 103 VAL A O 1
ATOM 834 N N . PRO A 1 104 ? -1.524 11.442 -5.297 1.00 52.66 104 PRO A N 1
ATOM 835 C CA . PRO A 1 104 ? -2.285 12.241 -6.242 1.00 52.66 104 PRO A CA 1
ATOM 836 C C . PRO A 1 104 ? -2.142 11.689 -7.668 1.00 52.66 104 PRO A C 1
ATOM 838 O O . PRO A 1 104 ? -1.037 11.527 -8.200 1.00 52.66 104 PRO A O 1
ATOM 841 N N . SER A 1 105 ? -3.277 11.424 -8.315 1.00 48.56 105 SER A N 1
ATOM 842 C CA . SER A 1 105 ? -3.360 11.038 -9.726 1.00 48.56 105 SER A CA 1
ATOM 843 C C . SER A 1 105 ? -3.735 12.240 -10.606 1.00 48.56 105 SER A C 1
ATOM 845 O O . SER A 1 105 ? -4.405 13.181 -10.175 1.00 48.56 105 SER A O 1
ATOM 847 N N . GLY A 1 106 ? -3.261 12.249 -11.857 1.00 53.47 106 GLY A N 1
ATOM 848 C CA . GLY A 1 106 ? -3.604 13.291 -12.834 1.00 53.47 106 GLY A CA 1
ATOM 849 C C . GLY A 1 106 ? -3.240 14.720 -12.395 1.00 53.47 106 GLY A C 1
ATOM 850 O O . GLY A 1 106 ? -2.122 14.977 -11.947 1.00 53.47 106 GLY A O 1
ATOM 851 N N . LEU A 1 107 ? -4.185 15.658 -12.534 1.00 46.56 107 LEU A N 1
ATOM 852 C CA . LEU A 1 107 ? -4.001 17.099 -12.286 1.00 46.56 107 LEU A CA 1
ATOM 853 C C . LEU A 1 107 ? -3.664 17.434 -10.818 1.00 46.56 107 LEU A C 1
ATOM 855 O O . LEU A 1 107 ? -2.923 18.381 -10.556 1.00 46.56 107 LEU A O 1
ATOM 859 N N . GLN A 1 108 ? -4.123 16.616 -9.863 1.00 48.22 108 GLN A N 1
ATOM 860 C CA . GLN A 1 108 ? -3.791 16.767 -8.439 1.00 48.22 108 GLN A CA 1
ATOM 861 C C . GLN A 1 108 ? -2.281 16.636 -8.191 1.00 48.22 108 GLN A C 1
ATOM 863 O O . GLN A 1 108 ? -1.728 17.309 -7.327 1.00 48.22 108 GLN A O 1
ATOM 868 N N . ARG A 1 109 ? -1.582 15.837 -9.010 1.00 54.72 109 ARG A N 1
ATOM 869 C CA . ARG A 1 109 ? -0.128 15.639 -8.922 1.00 54.72 109 ARG A CA 1
ATOM 870 C C . ARG A 1 109 ? 0.654 16.887 -9.328 1.00 54.72 109 ARG A C 1
ATOM 872 O O . ARG A 1 109 ? 1.718 17.156 -8.777 1.00 54.72 109 ARG A O 1
ATOM 879 N N . TYR A 1 110 ? 0.130 17.640 -10.293 1.00 43.75 110 TYR A N 1
ATOM 880 C CA . TYR A 1 110 ? 0.708 18.907 -10.738 1.00 43.75 110 TYR A CA 1
ATOM 881 C C . TYR A 1 110 ? 0.524 19.995 -9.673 1.00 43.75 110 TYR A C 1
ATOM 883 O O . TYR A 1 110 ? 1.489 20.658 -9.303 1.00 43.75 110 TYR A O 1
ATOM 891 N N . ILE A 1 111 ? -0.681 20.100 -9.104 1.00 51.38 111 ILE A N 1
ATOM 892 C CA . ILE A 1 111 ? -0.988 21.028 -8.003 1.00 51.38 111 ILE A CA 1
ATOM 893 C C . ILE A 1 111 ? -0.121 20.719 -6.771 1.00 51.38 111 ILE A C 1
ATOM 895 O O . ILE A 1 111 ? 0.425 21.637 -6.159 1.00 51.38 111 ILE A O 1
ATOM 899 N N . TRP A 1 112 ? 0.066 19.435 -6.450 1.00 51.94 112 TRP A N 1
ATOM 900 C CA . TRP A 1 112 ? 0.936 18.979 -5.364 1.00 51.94 112 TRP A CA 1
ATOM 901 C C . TRP A 1 112 ? 2.396 19.416 -5.554 1.00 51.94 112 TRP A C 1
ATOM 903 O O . TRP A 1 112 ? 2.999 19.978 -4.641 1.00 51.94 112 TRP A O 1
ATOM 913 N N . ARG A 1 113 ? 2.948 19.239 -6.765 1.00 51.31 113 ARG A N 1
ATOM 914 C CA . ARG A 1 113 ? 4.315 19.677 -7.101 1.00 51.31 113 ARG A CA 1
ATOM 915 C C . ARG A 1 113 ? 4.502 21.185 -6.978 1.00 51.31 113 ARG A C 1
ATOM 917 O O . ARG A 1 113 ? 5.538 21.616 -6.491 1.00 51.31 113 ARG A O 1
ATOM 924 N N . VAL A 1 114 ? 3.518 21.976 -7.408 1.00 44.38 114 VAL A N 1
ATOM 925 C CA . VAL A 1 114 ? 3.580 23.440 -7.293 1.00 44.38 114 VAL A CA 1
ATOM 926 C C . VAL A 1 114 ? 3.519 23.864 -5.824 1.00 44.38 114 VAL A C 1
ATOM 928 O O . VAL A 1 114 ? 4.286 24.729 -5.425 1.00 44.38 114 VAL A O 1
ATOM 931 N N . ARG A 1 115 ? 2.682 23.228 -4.991 1.00 48.25 115 ARG A N 1
ATOM 932 C CA . ARG A 1 115 ? 2.593 23.530 -3.548 1.00 48.25 115 ARG A CA 1
ATOM 933 C C . ARG A 1 115 ? 3.854 23.172 -2.759 1.00 48.25 115 ARG A C 1
ATOM 935 O O . ARG A 1 115 ? 4.273 23.962 -1.917 1.00 48.25 115 ARG A O 1
ATOM 942 N N . GLN A 1 116 ? 4.507 22.058 -3.092 1.00 50.25 116 GLN A N 1
ATOM 943 C CA . GLN A 1 116 ? 5.786 21.650 -2.494 1.00 50.25 116 GLN A CA 1
ATOM 944 C C . GLN A 1 116 ? 6.915 22.679 -2.671 1.00 50.25 116 GLN A C 1
ATOM 946 O O . GLN A 1 116 ? 7.875 22.662 -1.907 1.00 50.25 116 GLN A O 1
ATOM 951 N N . CYS A 1 117 ? 6.816 23.581 -3.652 1.00 43.62 117 CYS A N 1
ATOM 952 C CA . CYS A 1 117 ? 7.783 24.663 -3.835 1.00 43.62 117 CYS A CA 1
ATOM 953 C C . CYS A 1 117 ? 7.606 25.829 -2.845 1.00 43.62 117 CYS A C 1
ATOM 955 O O . CYS A 1 117 ? 8.497 26.671 -2.770 1.00 43.62 117 CYS A O 1
ATOM 957 N N . PHE A 1 118 ? 6.492 25.898 -2.104 1.00 40.56 118 PHE A N 1
ATOM 958 C CA . PHE A 1 118 ? 6.147 27.061 -1.276 1.00 40.56 118 PHE A CA 1
ATOM 959 C C . PHE A 1 118 ? 5.858 26.745 0.203 1.00 40.56 118 PHE A C 1
ATOM 961 O O . PHE A 1 118 ? 5.934 27.665 1.015 1.00 40.56 118 PHE A O 1
ATOM 968 N N . ILE A 1 119 ? 5.537 25.498 0.584 1.00 43.31 119 ILE A N 1
ATOM 969 C CA . ILE A 1 119 ? 5.176 25.136 1.972 1.00 43.31 119 ILE A CA 1
ATOM 970 C C . ILE A 1 119 ? 5.778 23.771 2.360 1.00 43.31 119 ILE A C 1
ATOM 972 O O . ILE A 1 119 ? 5.732 22.826 1.572 1.00 43.31 119 ILE A O 1
ATOM 976 N N . ASP A 1 120 ? 6.307 23.641 3.589 1.00 51.88 120 ASP A N 1
ATOM 977 C CA . ASP A 1 120 ? 6.726 22.355 4.192 1.00 51.88 1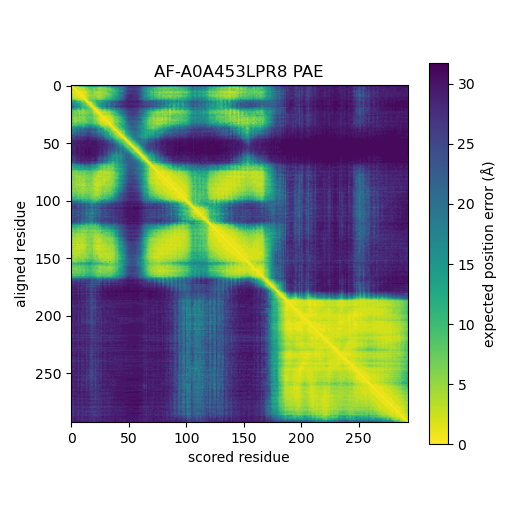20 ASP A CA 1
ATOM 978 C C . ASP A 1 120 ? 5.499 21.509 4.613 1.00 51.88 120 ASP A C 1
ATOM 980 O O . ASP A 1 120 ? 5.264 21.196 5.783 1.00 51.88 120 ASP A O 1
ATOM 984 N N . ASP A 1 121 ? 4.666 21.167 3.627 1.00 53.84 121 ASP A N 1
ATOM 985 C CA . ASP A 1 121 ? 3.411 20.421 3.791 1.00 53.84 121 ASP A CA 1
ATOM 986 C C . ASP A 1 121 ? 3.648 18.970 4.246 1.00 53.84 121 ASP A C 1
ATOM 988 O O . ASP A 1 121 ? 2.758 18.327 4.809 1.00 53.84 121 ASP A O 1
ATOM 992 N N . GLN A 1 122 ? 4.858 18.435 4.047 1.00 54.16 122 GLN A N 1
ATOM 993 C CA . GLN A 1 122 ? 5.185 17.061 4.422 1.00 54.16 122 GLN A CA 1
ATOM 994 C C . GLN A 1 122 ? 5.214 16.892 5.945 1.00 54.16 122 GLN A C 1
ATOM 996 O O . GLN A 1 122 ? 4.654 15.924 6.461 1.00 54.16 122 GLN A O 1
ATOM 1001 N N . GLN A 1 123 ? 5.797 17.839 6.686 1.00 56.16 123 GLN A N 1
ATOM 1002 C CA . GLN A 1 123 ? 5.776 17.793 8.151 1.00 56.16 123 GLN A CA 1
ATOM 1003 C C . GLN A 1 123 ? 4.366 17.983 8.716 1.00 56.16 123 GLN A C 1
ATOM 1005 O O . GLN A 1 123 ? 4.003 17.302 9.677 1.00 56.16 123 GLN A O 1
ATOM 1010 N N . ILE A 1 124 ? 3.561 18.853 8.098 1.00 60.28 124 ILE A N 1
ATOM 1011 C CA . ILE A 1 124 ? 2.173 19.124 8.500 1.00 60.28 124 ILE A CA 1
ATOM 1012 C C . ILE A 1 124 ? 1.316 17.865 8.339 1.00 60.28 124 ILE A C 1
ATOM 1014 O O . ILE A 1 124 ? 0.641 17.462 9.282 1.00 60.28 124 ILE A O 1
ATOM 1018 N N . MET A 1 125 ? 1.407 17.178 7.199 1.00 60.62 125 MET A N 1
ATOM 1019 C CA . MET A 1 125 ? 0.680 15.926 6.970 1.00 60.62 125 MET A CA 1
ATOM 1020 C C . MET A 1 125 ? 1.155 14.780 7.860 1.00 60.62 125 MET A C 1
ATOM 1022 O O . MET A 1 125 ? 0.345 13.993 8.342 1.00 60.62 125 MET A O 1
ATOM 1026 N N . VAL A 1 126 ? 2.466 14.655 8.090 1.00 64.75 126 VAL A N 1
ATOM 1027 C CA . VAL A 1 126 ? 2.991 13.630 9.002 1.00 64.75 126 VAL A CA 1
ATOM 1028 C C . VAL A 1 126 ? 2.507 13.910 10.428 1.00 64.75 126 VAL A C 1
ATOM 1030 O O . VAL A 1 126 ? 2.143 12.983 11.155 1.00 64.75 126 VAL A O 1
ATOM 1033 N N . GLN A 1 127 ? 2.458 15.181 10.832 1.00 64.19 127 GLN A N 1
ATOM 1034 C CA . GLN A 1 127 ? 1.887 15.579 12.112 1.00 64.19 127 GLN A CA 1
ATOM 1035 C C . GLN A 1 127 ? 0.391 15.270 12.181 1.00 64.19 127 GLN A C 1
ATOM 1037 O O . GLN A 1 127 ? -0.078 14.742 13.185 1.00 64.19 127 GLN A O 1
ATOM 1042 N N . GLU A 1 128 ? -0.343 15.523 11.106 1.00 67.38 128 GLU A N 1
ATOM 1043 C CA . GLU A 1 128 ? -1.757 15.194 11.007 1.00 67.38 128 GLU A CA 1
ATOM 1044 C C . GLU A 1 128 ? -2.015 13.680 11.098 1.00 67.38 128 GLU A C 1
ATOM 1046 O O . GLU A 1 128 ? -2.889 13.236 11.844 1.00 67.38 128 GLU A O 1
ATOM 1051 N N . GLY A 1 129 ? -1.202 12.871 10.415 1.00 64.81 129 GLY A N 1
ATOM 1052 C CA . GLY A 1 129 ? -1.236 11.414 10.520 1.00 64.81 129 GLY A CA 1
ATOM 1053 C C . GLY A 1 129 ? -0.987 10.936 11.953 1.00 64.81 129 GLY A C 1
ATOM 1054 O O . GLY A 1 129 ? -1.730 10.094 12.458 1.00 64.81 129 GLY A O 1
ATOM 1055 N N . ARG A 1 130 ? -0.006 11.527 12.654 1.00 71.06 130 ARG A N 1
ATOM 1056 C CA . ARG A 1 130 ? 0.241 11.250 14.082 1.00 71.06 130 ARG A CA 1
ATOM 1057 C C . ARG A 1 130 ? -0.966 11.595 14.955 1.00 71.06 130 ARG A C 1
ATOM 1059 O O . ARG A 1 130 ? -1.335 10.798 15.817 1.00 71.06 130 ARG A O 1
ATOM 1066 N N . LEU A 1 131 ? -1.606 12.740 14.720 1.00 71.81 131 LEU A N 1
ATOM 1067 C CA . LEU A 1 131 ? -2.807 13.147 15.455 1.00 71.81 131 LEU A CA 1
ATOM 1068 C C . LEU A 1 131 ? -3.970 12.166 15.235 1.00 71.81 131 LEU A C 1
ATOM 1070 O O . LEU A 1 131 ? -4.644 11.803 16.197 1.00 71.81 131 LEU A O 1
ATOM 1074 N N . LEU A 1 132 ? -4.173 11.664 14.011 1.00 70.94 132 LEU A N 1
ATOM 1075 C CA . LEU A 1 132 ? -5.222 10.678 13.717 1.00 70.94 132 LEU A CA 1
ATOM 1076 C C . LEU A 1 132 ? -4.970 9.315 14.364 1.00 70.94 132 LEU A C 1
ATOM 1078 O O . LEU A 1 132 ? -5.904 8.700 14.883 1.00 70.94 132 LEU A O 1
ATOM 1082 N N . VAL A 1 133 ? -3.717 8.856 14.380 1.00 70.81 133 VAL A N 1
ATOM 1083 C CA . VAL A 1 133 ? -3.329 7.620 15.079 1.00 70.81 133 VAL A CA 1
ATOM 1084 C C . VAL A 1 133 ? -3.574 7.755 16.582 1.00 70.81 133 VAL A C 1
ATOM 1086 O O . VAL A 1 133 ? -4.162 6.858 17.198 1.00 70.81 133 VAL A O 1
ATOM 1089 N N . ASN A 1 134 ? -3.191 8.890 17.172 1.00 73.94 134 ASN A N 1
ATOM 1090 C CA . ASN A 1 134 ? -3.459 9.184 18.579 1.00 73.94 134 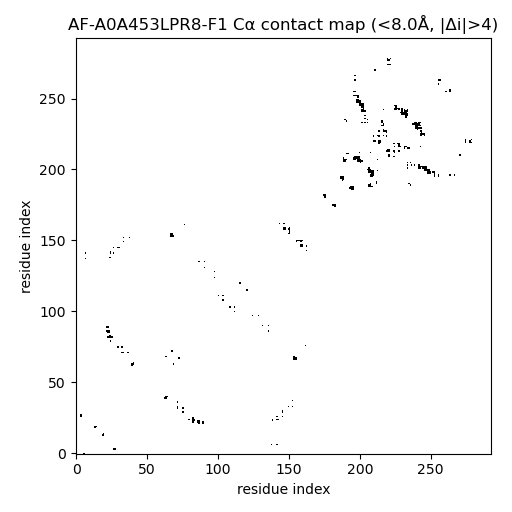ASN A CA 1
ATOM 1091 C C . ASN A 1 134 ? -4.967 9.216 18.862 1.00 73.94 134 ASN A C 1
ATOM 1093 O O . ASN A 1 134 ? -5.420 8.599 19.826 1.00 73.94 134 ASN A O 1
ATOM 1097 N N . TYR A 1 135 ? -5.752 9.837 17.981 1.00 74.94 135 TYR A N 1
ATOM 1098 C CA . TYR A 1 135 ? -7.207 9.909 18.083 1.00 74.94 135 TYR A CA 1
ATOM 1099 C C . TYR A 1 135 ? -7.858 8.520 18.092 1.00 74.94 135 TYR A C 1
ATOM 1101 O O . TYR A 1 135 ? -8.612 8.203 19.018 1.00 74.94 135 TYR A O 1
ATOM 1109 N N . VAL A 1 136 ? -7.538 7.643 17.134 1.00 73.81 136 VAL A N 1
ATOM 1110 C CA . VAL A 1 136 ? -8.097 6.276 17.113 1.00 73.81 136 VAL A CA 1
ATOM 1111 C C . VAL A 1 136 ? -7.652 5.485 18.338 1.00 73.81 136 VAL A C 1
ATOM 1113 O O . VAL A 1 136 ? -8.456 4.780 18.951 1.00 73.81 136 VAL A O 1
ATOM 1116 N N . THR A 1 137 ? -6.395 5.640 18.752 1.00 75.44 137 THR A N 1
ATOM 1117 C CA . THR A 1 137 ? -5.848 4.956 19.928 1.00 75.44 137 THR A CA 1
ATOM 1118 C C . THR A 1 137 ? -6.585 5.363 21.202 1.00 75.44 137 THR A C 1
ATOM 1120 O O . THR A 1 137 ? -7.020 4.499 21.971 1.00 75.44 137 THR A O 1
ATOM 1123 N N . MET A 1 138 ? -6.790 6.664 21.412 1.00 76.38 138 MET A N 1
ATOM 1124 C CA . MET A 1 138 ? -7.485 7.195 22.583 1.00 76.38 138 MET A CA 1
ATOM 1125 C C . MET A 1 138 ? -8.955 6.771 22.615 1.00 76.38 138 MET A C 1
ATOM 1127 O O . MET A 1 138 ? -9.430 6.305 23.656 1.00 76.38 138 MET A O 1
ATOM 1131 N N . ASN A 1 139 ? -9.653 6.828 21.477 1.00 79.38 139 ASN A N 1
ATOM 1132 C CA . ASN A 1 139 ? -11.027 6.335 21.359 1.00 79.38 139 ASN A CA 1
ATOM 1133 C C . ASN A 1 139 ? -11.119 4.824 21.622 1.00 79.38 139 ASN A C 1
ATOM 1135 O O . ASN A 1 139 ? -11.952 4.382 22.412 1.00 79.38 139 ASN A O 1
ATOM 1139 N N . ALA A 1 140 ? -10.204 4.019 21.075 1.00 78.25 140 ALA A N 1
ATOM 1140 C CA . ALA A 1 140 ? -10.169 2.579 21.322 1.00 78.25 140 ALA A CA 1
ATOM 1141 C C . ALA A 1 140 ? -9.908 2.248 22.803 1.00 78.25 140 ALA A C 1
ATOM 1143 O O . ALA A 1 140 ? -10.510 1.323 23.357 1.00 78.25 140 ALA A O 1
ATOM 1144 N N . ILE A 1 141 ? -9.031 2.998 23.482 1.00 79.19 141 ILE A N 1
ATOM 1145 C CA . ILE A 1 141 ? -8.805 2.847 24.927 1.00 79.19 141 ILE A CA 1
ATOM 1146 C C . ILE A 1 141 ? -10.069 3.225 25.713 1.00 79.19 141 ILE A C 1
ATOM 1148 O O . ILE A 1 141 ? -10.418 2.516 26.664 1.00 79.19 141 ILE A O 1
ATOM 1152 N N . ALA A 1 142 ? -10.760 4.302 25.330 1.00 78.81 142 ALA A N 1
ATOM 1153 C CA . ALA A 1 142 ? -12.000 4.734 25.967 1.00 78.81 142 ALA A CA 1
ATOM 1154 C C . ALA A 1 142 ? -13.105 3.675 25.838 1.00 78.81 142 ALA A C 1
ATOM 1156 O O . ALA A 1 142 ? -13.684 3.292 26.859 1.00 78.81 142 ALA A O 1
ATOM 1157 N N . ILE A 1 143 ? -13.302 3.111 24.639 1.00 81.31 143 ILE A N 1
ATOM 1158 C CA . ILE A 1 143 ? -14.240 2.005 24.375 1.00 81.31 143 ILE A CA 1
ATOM 1159 C C . ILE A 1 143 ? -13.895 0.787 25.245 1.00 81.31 143 ILE A C 1
ATOM 1161 O O . ILE A 1 143 ? -14.740 0.253 25.963 1.00 81.31 143 ILE A O 1
ATOM 1165 N N . ARG A 1 144 ? -12.621 0.371 25.286 1.00 82.12 144 ARG A N 1
ATOM 1166 C CA . ARG A 1 144 ? -12.202 -0.758 26.138 1.00 82.12 144 ARG A CA 1
ATOM 1167 C C . ARG A 1 144 ? -12.478 -0.505 27.619 1.00 82.12 144 ARG A C 1
ATOM 1169 O O . ARG A 1 144 ? -12.889 -1.415 28.338 1.00 82.12 144 ARG A O 1
ATOM 1176 N N . LYS A 1 145 ? -12.230 0.715 28.100 1.00 83.69 145 LYS A N 1
ATOM 1177 C CA . LYS A 1 145 ? -12.435 1.071 29.509 1.00 83.69 145 LYS A CA 1
ATOM 1178 C C . LYS A 1 145 ? -13.911 1.210 29.866 1.00 83.69 145 LYS A C 1
ATOM 1180 O O . LYS A 1 145 ? -14.260 0.836 30.986 1.00 83.69 145 LYS A O 1
ATOM 1185 N N . ILE A 1 146 ? -14.763 1.707 28.965 1.00 82.00 146 ILE A N 1
ATOM 1186 C CA . ILE A 1 146 ? -16.205 1.805 29.225 1.00 82.00 146 ILE A CA 1
ATOM 1187 C C . ILE A 1 146 ? -16.859 0.424 29.211 1.00 82.00 146 ILE A C 1
ATOM 1189 O O . ILE A 1 146 ? -17.625 0.137 30.122 1.00 82.00 146 ILE A O 1
ATOM 1193 N N . LEU A 1 147 ? -16.459 -0.469 28.301 1.00 84.12 147 LEU A N 1
ATOM 1194 C CA . LEU A 1 147 ? -16.918 -1.863 28.283 1.00 84.12 147 LEU A CA 1
ATOM 1195 C C . LEU A 1 147 ? -16.479 -2.619 29.543 1.00 84.12 147 LEU A C 1
ATOM 1197 O O . LEU A 1 147 ? -17.300 -3.216 30.226 1.00 84.12 147 LEU A O 1
ATOM 1201 N N . LYS A 1 148 ? -15.215 -2.479 29.969 1.00 84.06 148 LYS A N 1
ATOM 1202 C CA . LYS A 1 148 ? -14.762 -3.054 31.252 1.00 84.06 148 LYS A CA 1
ATOM 1203 C C . LYS A 1 148 ? -15.532 -2.482 32.451 1.00 84.06 148 LYS A C 1
ATOM 1205 O O . LYS A 1 148 ? -15.689 -3.147 33.474 1.00 84.06 148 LYS A O 1
ATOM 1210 N N . LYS A 1 149 ? -15.976 -1.224 32.364 1.00 83.25 149 LYS A N 1
ATOM 1211 C CA . LYS A 1 149 ? -16.806 -0.589 33.393 1.00 83.25 149 LYS A CA 1
ATOM 1212 C C . LYS A 1 149 ? -18.245 -1.099 33.354 1.00 83.25 149 LYS A C 1
ATOM 1214 O O . LYS A 1 149 ? -18.823 -1.218 34.426 1.00 83.25 149 LYS A O 1
ATOM 1219 N N . TYR A 1 150 ? -18.776 -1.394 32.172 1.00 82.38 150 TYR A N 1
ATOM 1220 C CA . TYR A 1 150 ? -20.071 -2.032 31.969 1.00 82.38 150 TYR A CA 1
ATOM 1221 C C . TYR A 1 150 ? -20.114 -3.388 32.675 1.00 82.38 150 TYR A C 1
ATOM 1223 O O . TYR A 1 150 ? -20.906 -3.557 33.600 1.00 82.38 150 TYR A O 1
ATOM 1231 N N . ASP A 1 151 ? -19.170 -4.273 32.346 1.00 82.62 151 ASP A N 1
ATOM 1232 C CA . ASP A 1 151 ? -19.042 -5.608 32.947 1.00 82.62 151 ASP A CA 1
ATOM 1233 C C . ASP A 1 151 ? -18.905 -5.522 34.473 1.00 82.62 151 ASP A C 1
ATOM 1235 O O . ASP A 1 151 ? -19.550 -6.245 35.223 1.00 82.62 151 ASP A O 1
ATOM 1239 N N . LYS A 1 152 ? -18.109 -4.565 34.969 1.00 82.31 152 LYS A N 1
ATOM 1240 C CA . LYS A 1 152 ? -17.931 -4.354 36.414 1.00 82.31 152 LYS A CA 1
ATOM 1241 C C . LYS A 1 152 ? -19.184 -3.813 37.118 1.00 82.31 152 LYS A C 1
ATOM 1243 O O . LYS A 1 152 ? -19.309 -3.977 38.329 1.00 82.31 152 LYS A O 1
ATOM 1248 N N . VAL A 1 153 ? -20.054 -3.080 36.424 1.00 76.50 153 VAL A N 1
ATOM 1249 C CA . VAL A 1 153 ? -21.290 -2.530 37.009 1.00 76.50 153 VAL A CA 1
ATOM 1250 C C . VAL A 1 153 ? -22.386 -3.589 37.044 1.00 76.50 153 VAL A C 1
ATOM 1252 O O . VAL A 1 153 ? -23.056 -3.688 38.069 1.00 76.50 153 VAL A O 1
ATOM 1255 N N . HIS A 1 154 ? -22.507 -4.377 35.977 1.00 73.81 154 HIS A N 1
ATOM 1256 C CA . HIS A 1 154 ? -23.570 -5.367 35.801 1.00 73.81 154 HIS A CA 1
ATOM 1257 C C . HIS A 1 154 ? -23.171 -6.788 36.222 1.00 73.81 154 HIS A C 1
ATOM 1259 O O . HIS A 1 154 ? -24.011 -7.674 36.207 1.00 73.81 154 HIS A O 1
ATOM 1265 N N . GLY A 1 155 ? -21.904 -7.034 36.576 1.00 74.69 155 GLY A N 1
ATOM 1266 C CA . GLY A 1 155 ? -21.420 -8.385 36.885 1.00 74.69 155 GLY A CA 1
ATOM 1267 C C . GLY A 1 155 ? -21.444 -9.331 35.678 1.00 74.69 155 GLY A C 1
ATOM 1268 O O . GLY A 1 155 ? -21.398 -10.543 35.858 1.00 74.69 155 GLY A O 1
ATOM 1269 N N . SER A 1 156 ? -21.518 -8.790 34.459 1.00 77.81 156 SER A N 1
ATOM 1270 C CA . SER A 1 156 ? -21.750 -9.550 33.231 1.00 77.81 156 SER A CA 1
ATOM 1271 C C . SER A 1 156 ? -20.491 -9.692 32.369 1.00 77.81 156 SER A C 1
ATOM 1273 O O . SER A 1 156 ? -19.435 -9.113 32.644 1.00 77.81 156 SER A O 1
ATOM 1275 N N . VAL A 1 157 ? -20.600 -10.503 31.314 1.00 81.88 157 VAL A N 1
ATOM 1276 C CA . VAL A 1 157 ? -19.566 -10.671 30.276 1.00 81.88 157 VAL A CA 1
ATOM 1277 C C . VAL A 1 157 ? -19.947 -10.006 28.950 1.00 81.88 157 VAL A C 1
ATOM 1279 O O . VAL A 1 157 ? -19.137 -9.986 28.021 1.00 81.88 157 VAL A O 1
ATOM 1282 N N . SER A 1 158 ? -21.141 -9.406 28.886 1.00 80.50 158 SER A N 1
ATOM 1283 C CA . SER A 1 158 ? -21.744 -8.833 27.681 1.00 80.50 158 SER A CA 1
ATOM 1284 C C . SER A 1 158 ? -20.867 -7.764 27.027 1.00 80.50 158 SER A C 1
ATOM 1286 O O . SER A 1 158 ? -20.814 -7.675 25.804 1.00 80.50 158 SER A O 1
ATOM 1288 N N . GLY A 1 159 ? -20.116 -6.975 27.802 1.00 80.31 159 GLY A N 1
ATOM 1289 C CA . GLY A 1 159 ? -19.187 -5.984 27.262 1.00 80.31 159 GLY A CA 1
ATOM 1290 C C . GLY A 1 159 ? -17.979 -6.610 26.557 1.00 80.31 159 GLY A C 1
ATOM 1291 O O . GLY A 1 159 ? -17.496 -6.067 25.557 1.00 80.31 159 GLY A O 1
ATOM 1292 N N . ARG A 1 160 ? -17.499 -7.776 27.016 1.00 82.38 160 ARG A N 1
ATOM 1293 C CA . ARG A 1 160 ? -16.444 -8.546 26.325 1.00 82.38 160 ARG A CA 1
ATOM 1294 C C . ARG A 1 160 ? -16.962 -9.206 25.054 1.00 82.38 160 ARG A C 1
ATOM 1296 O O . ARG A 1 160 ? -16.257 -9.187 24.039 1.00 82.38 160 ARG A O 1
ATOM 1303 N N . ASP A 1 161 ? -18.175 -9.738 25.097 1.00 82.00 161 ASP A N 1
ATOM 1304 C CA . ASP A 1 161 ? -18.804 -10.383 23.944 1.00 82.00 161 ASP A CA 1
ATOM 1305 C C . ASP A 1 161 ? -19.125 -9.356 22.860 1.00 82.00 161 ASP A C 1
ATOM 1307 O O . ASP A 1 161 ? -18.778 -9.558 21.696 1.00 82.00 161 ASP A O 1
ATOM 1311 N N . PHE A 1 162 ? -19.650 -8.191 23.250 1.00 81.06 162 PHE A N 1
ATOM 1312 C CA . PHE A 1 162 ? -19.859 -7.057 22.355 1.00 81.06 162 PHE A CA 1
ATOM 1313 C C . PHE A 1 162 ? -18.552 -6.620 21.685 1.00 81.06 162 PHE A C 1
ATOM 1315 O O . PHE A 1 162 ? -18.499 -6.499 20.462 1.00 81.06 162 PHE A O 1
ATOM 1322 N N . ARG A 1 163 ? -17.457 -6.479 22.452 1.00 80.06 163 ARG A N 1
ATOM 1323 C CA . ARG A 1 163 ? -16.128 -6.167 21.893 1.00 80.06 163 ARG A CA 1
ATOM 1324 C C . ARG A 1 163 ? -15.697 -7.186 20.839 1.00 80.06 163 ARG A C 1
ATOM 1326 O O . ARG A 1 163 ? -15.173 -6.812 19.795 1.00 80.06 163 ARG A O 1
ATOM 1333 N N . SER A 1 164 ? -15.896 -8.468 21.128 1.00 76.81 164 SER A N 1
ATOM 1334 C CA . SER A 1 164 ? -15.469 -9.569 20.262 1.00 76.81 164 SER A CA 1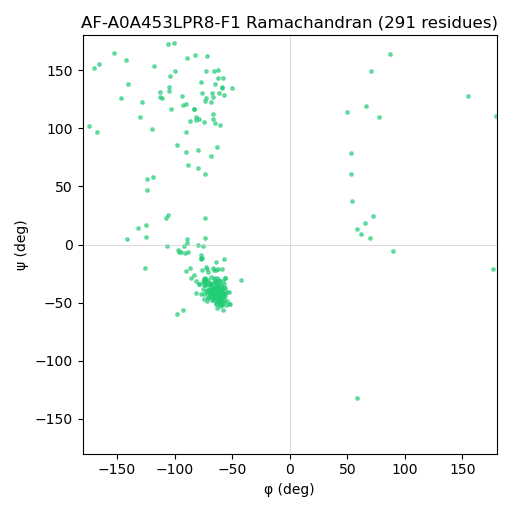
ATOM 1335 C C . SER A 1 164 ? -16.340 -9.691 19.011 1.00 76.81 164 SER A C 1
ATOM 1337 O O . SER A 1 164 ? -15.832 -10.041 17.949 1.00 76.81 164 SER A O 1
ATOM 1339 N N . LYS A 1 165 ? -17.638 -9.380 19.114 1.00 78.50 165 LYS A N 1
ATOM 1340 C CA . LYS A 1 165 ? -18.568 -9.295 17.981 1.00 78.50 165 LYS A CA 1
ATOM 1341 C C . LYS A 1 165 ? -18.187 -8.138 17.064 1.00 78.50 165 LYS A C 1
ATOM 1343 O O . LYS A 1 165 ? -18.044 -8.330 15.867 1.00 78.50 165 LYS A O 1
ATOM 1348 N N . MET A 1 166 ? -17.920 -6.978 17.648 1.00 68.06 166 MET A N 1
ATOM 1349 C CA . MET A 1 166 ? -17.543 -5.757 16.943 1.00 68.06 166 MET A CA 1
ATOM 1350 C C . MET A 1 166 ? -16.204 -5.870 16.194 1.00 68.06 166 MET A C 1
ATOM 1352 O O . MET A 1 166 ? -16.044 -5.299 15.121 1.00 68.06 166 MET A O 1
ATOM 1356 N N . GLN A 1 167 ? -15.258 -6.650 16.724 1.00 62.81 167 GLN A N 1
ATOM 1357 C CA . GLN A 1 167 ? -14.002 -6.986 16.039 1.00 62.81 167 GLN A CA 1
ATOM 1358 C C . GLN A 1 167 ? -14.186 -7.969 14.871 1.00 62.81 167 GLN A C 1
ATOM 1360 O O . GLN A 1 167 ? -13.324 -8.035 14.003 1.00 62.81 167 GLN A O 1
ATOM 1365 N N . ARG A 1 168 ? -15.287 -8.732 14.843 1.00 49.75 168 ARG A N 1
ATOM 1366 C CA . ARG A 1 168 ? -15.598 -9.705 13.783 1.00 49.75 168 ARG A CA 1
ATOM 1367 C C . ARG A 1 168 ? -16.412 -9.112 12.631 1.00 49.75 168 ARG A C 1
ATOM 1369 O O . ARG A 1 168 ? -16.369 -9.660 11.538 1.00 49.75 168 ARG A O 1
ATOM 1376 N N . THR A 1 169 ? -17.140 -8.017 12.856 1.00 38.25 169 THR A N 1
ATOM 1377 C CA . THR A 1 169 ? -18.019 -7.385 11.854 1.00 38.25 169 THR A CA 1
ATOM 1378 C C . THR A 1 169 ? -17.351 -6.333 10.967 1.00 38.25 169 THR A C 1
ATOM 1380 O O . THR A 1 169 ? -18.035 -5.773 10.114 1.00 38.25 169 THR A O 1
ATOM 1383 N N . GLN A 1 170 ? -16.048 -6.064 11.104 1.00 34.50 170 GLN A N 1
ATOM 1384 C CA . GLN A 1 170 ? -15.332 -5.200 10.160 1.00 34.50 170 GLN A CA 1
ATOM 1385 C C . GLN A 1 170 ? -14.294 -5.991 9.353 1.00 34.50 170 GLN A C 1
ATOM 1387 O O . GLN A 1 170 ? -13.439 -6.644 9.955 1.00 34.50 170 GLN A O 1
ATOM 1392 N N . PRO A 1 171 ? -14.312 -5.923 8.008 1.00 27.33 171 PRO A N 1
ATOM 1393 C CA . PRO A 1 171 ? -13.176 -6.354 7.209 1.00 27.33 171 PRO A CA 1
ATOM 1394 C C . PRO A 1 171 ? -12.018 -5.391 7.493 1.00 27.33 171 PRO A C 1
ATOM 1396 O O . PRO A 1 171 ? -12.045 -4.221 7.118 1.00 27.33 171 PRO A O 1
ATOM 1399 N N . VAL A 1 172 ? -11.014 -5.866 8.225 1.00 27.70 172 VAL A N 1
ATOM 1400 C CA . VAL A 1 172 ? -9.836 -5.067 8.566 1.00 27.70 172 VAL A CA 1
ATOM 1401 C C . VAL A 1 172 ? -8.849 -5.116 7.401 1.00 27.70 172 VAL A C 1
ATOM 1403 O O . VAL A 1 172 ? -8.301 -6.172 7.095 1.00 27.70 172 VAL A O 1
ATOM 1406 N N . MET A 1 173 ? -8.580 -3.964 6.784 1.00 25.30 173 MET A N 1
ATOM 1407 C CA . MET A 1 173 ? -7.362 -3.745 6.001 1.00 25.30 173 MET A CA 1
ATOM 1408 C C . MET A 1 173 ? -6.267 -3.270 6.960 1.00 25.30 173 MET A C 1
ATOM 1410 O O . MET A 1 173 ? -6.294 -2.146 7.462 1.00 25.30 173 MET A O 1
ATOM 1414 N N . THR A 1 174 ? -5.315 -4.149 7.253 1.00 28.02 174 THR A N 1
ATOM 1415 C CA . THR A 1 174 ? -4.167 -3.844 8.110 1.00 28.02 174 THR A CA 1
ATOM 1416 C C . THR A 1 174 ? -3.096 -3.121 7.294 1.00 28.02 174 THR A C 1
ATOM 1418 O O . THR A 1 174 ? -2.404 -3.745 6.494 1.00 28.02 174 THR A O 1
ATOM 1421 N N . MET A 1 175 ? -2.933 -1.816 7.520 1.00 26.66 175 MET A N 1
ATOM 1422 C CA . MET A 1 175 ? -1.764 -1.040 7.092 1.00 26.66 175 MET A CA 1
ATOM 1423 C C . MET A 1 175 ? -0.869 -0.754 8.298 1.00 26.66 175 MET A C 1
ATOM 1425 O O . MET A 1 175 ? -1.344 -0.303 9.339 1.00 26.66 175 MET A O 1
ATOM 1429 N N . ALA A 1 176 ? 0.433 -0.992 8.158 1.00 27.05 176 ALA A N 1
ATOM 1430 C CA . ALA A 1 176 ? 1.414 -0.659 9.182 1.00 27.05 176 ALA A CA 1
ATOM 1431 C C . ALA A 1 176 ? 2.011 0.736 8.947 1.00 27.05 176 ALA A C 1
ATOM 1433 O O . ALA A 1 176 ? 2.645 0.974 7.922 1.00 27.05 176 ALA A O 1
ATOM 1434 N N . ILE A 1 177 ? 1.838 1.636 9.918 1.00 40.62 177 ILE A N 1
ATOM 1435 C CA . ILE A 1 177 ? 2.329 3.028 9.907 1.00 40.62 177 ILE A CA 1
ATOM 1436 C C . ILE A 1 177 ? 3.202 3.265 11.173 1.00 40.62 177 ILE A C 1
ATOM 1438 O O . ILE A 1 177 ? 3.041 4.256 11.877 1.00 40.62 177 ILE A O 1
ATOM 1442 N N . SER A 1 178 ? 4.132 2.328 11.456 1.00 37.38 178 SER A N 1
ATOM 1443 C CA . SER A 1 178 ? 5.021 2.230 12.653 1.00 37.38 178 SER A CA 1
ATOM 1444 C C . SER A 1 178 ? 4.290 1.859 13.964 1.00 37.38 178 SER A C 1
ATOM 1446 O O . SER A 1 178 ? 3.121 2.164 14.130 1.00 37.38 178 SER A O 1
ATOM 1448 N N . GLU A 1 179 ? 4.818 1.175 14.986 1.00 40.38 179 GLU A N 1
ATOM 1449 C CA . GLU A 1 179 ? 6.099 0.503 15.279 1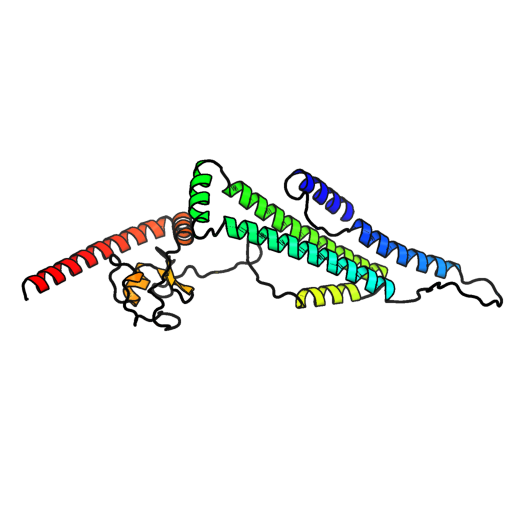.00 40.38 179 GLU A CA 1
ATOM 1450 C C . GLU A 1 179 ? 5.848 -0.926 15.841 1.00 40.38 179 GLU A C 1
ATOM 1452 O O . GLU A 1 179 ? 6.736 -1.567 16.393 1.00 40.38 179 GLU A O 1
ATOM 1457 N N . THR A 1 180 ? 4.623 -1.457 15.714 1.00 33.56 180 THR A N 1
ATOM 1458 C CA . THR A 1 180 ? 4.249 -2.797 16.228 1.00 33.56 180 THR A CA 1
ATOM 1459 C C . THR A 1 180 ? 3.647 -3.733 15.180 1.00 33.56 180 THR A C 1
ATOM 1461 O O . THR A 1 180 ? 3.271 -4.858 15.496 1.00 33.56 180 THR A O 1
ATOM 1464 N N . ILE A 1 181 ? 3.635 -3.321 13.911 1.00 34.81 181 ILE A N 1
ATOM 1465 C CA . ILE A 1 181 ? 3.376 -4.202 12.770 1.00 34.81 181 ILE A CA 1
ATOM 1466 C C . ILE A 1 181 ? 4.502 -3.936 11.772 1.00 34.81 181 ILE A C 1
ATOM 1468 O O . ILE A 1 181 ? 4.593 -2.849 11.212 1.00 34.81 181 ILE A O 1
ATOM 1472 N N . LYS A 1 182 ? 5.409 -4.896 11.594 1.00 30.05 182 LYS A N 1
ATOM 1473 C CA . LYS A 1 182 ? 6.366 -4.877 10.486 1.00 30.05 182 LYS A CA 1
ATOM 1474 C C . LYS A 1 182 ? 5.630 -5.424 9.270 1.00 30.05 182 LYS A C 1
ATOM 1476 O O . LYS A 1 182 ? 5.258 -6.592 9.262 1.00 30.05 182 LYS A O 1
ATOM 1481 N N . TYR A 1 183 ? 5.341 -4.572 8.291 1.00 35.50 183 TYR A N 1
ATOM 1482 C CA . TYR A 1 183 ? 4.943 -5.046 6.969 1.00 35.50 183 TYR A CA 1
ATOM 1483 C C . TYR A 1 183 ? 6.224 -5.179 6.156 1.00 35.50 183 TYR A C 1
ATOM 1485 O O . TYR A 1 183 ? 6.754 -4.191 5.647 1.00 35.50 183 TYR A O 1
ATOM 1493 N N . ASP A 1 184 ? 6.751 -6.394 6.096 1.00 32.91 184 ASP A N 1
ATOM 1494 C CA . ASP A 1 184 ? 7.935 -6.696 5.306 1.00 32.91 184 ASP A CA 1
ATOM 1495 C C . ASP A 1 184 ? 7.499 -6.854 3.845 1.00 32.91 184 ASP A C 1
ATOM 1497 O O . ASP A 1 184 ? 7.287 -7.958 3.348 1.00 32.91 184 ASP A O 1
ATOM 1501 N N . TYR A 1 185 ? 7.325 -5.737 3.131 1.00 44.94 185 TYR A N 1
ATOM 1502 C CA . TYR A 1 185 ? 7.417 -5.810 1.677 1.00 44.94 185 TYR A CA 1
ATOM 1503 C C . TYR A 1 185 ? 8.862 -6.156 1.355 1.00 44.94 185 TYR A C 1
ATOM 1505 O O . TYR A 1 185 ? 9.770 -5.360 1.603 1.00 44.94 185 TYR A O 1
ATOM 1513 N N . SER A 1 186 ? 9.074 -7.355 0.818 1.00 51.62 186 SER A N 1
ATOM 1514 C CA . SER A 1 186 ? 10.356 -7.706 0.233 1.00 51.62 186 SER A CA 1
ATOM 1515 C C . SER A 1 186 ? 10.613 -6.725 -0.910 1.00 51.62 186 SER A C 1
ATOM 1517 O O . SER A 1 186 ? 10.028 -6.829 -1.985 1.00 51.62 186 SER A O 1
ATOM 1519 N N . LEU A 1 187 ? 11.483 -5.740 -0.671 1.00 69.88 187 LEU A N 1
ATOM 1520 C CA . LEU A 1 187 ? 12.008 -4.846 -1.706 1.00 69.88 187 LEU A CA 1
ATOM 1521 C C . LEU A 1 187 ? 13.025 -5.573 -2.589 1.00 69.88 187 LEU A C 1
ATOM 1523 O O . LEU A 1 187 ? 13.886 -4.935 -3.182 1.00 69.88 187 LEU A O 1
ATOM 1527 N N . THR A 1 188 ? 12.955 -6.898 -2.640 1.00 78.75 188 THR A N 1
ATOM 1528 C CA . THR A 1 188 ? 13.847 -7.752 -3.393 1.00 78.75 188 THR A CA 1
ATOM 1529 C C . THR A 1 188 ? 13.230 -8.013 -4.756 1.00 78.75 188 THR A C 1
ATOM 1531 O O . THR A 1 188 ? 12.077 -8.424 -4.873 1.00 78.75 188 THR A O 1
ATOM 1534 N N . CYS A 1 189 ? 14.000 -7.777 -5.808 1.00 85.00 189 CYS A N 1
ATOM 1535 C CA . CYS A 1 189 ? 13.610 -8.132 -7.158 1.00 85.00 189 CYS A CA 1
ATOM 1536 C C . CYS A 1 189 ? 13.548 -9.665 -7.289 1.00 85.00 189 CYS A C 1
ATOM 1538 O O . CYS A 1 189 ? 14.560 -10.320 -7.038 1.00 85.00 189 CYS A O 1
ATOM 1540 N N . PRO A 1 190 ? 12.437 -10.257 -7.762 1.00 85.56 190 PRO A N 1
ATOM 1541 C CA . PRO A 1 190 ? 12.330 -11.711 -7.928 1.00 85.56 190 PRO A CA 1
ATOM 1542 C C . PRO A 1 190 ? 13.294 -12.309 -8.965 1.00 85.56 190 PRO A C 1
ATOM 1544 O O . PRO A 1 190 ? 13.457 -13.521 -9.013 1.00 85.56 190 PRO A O 1
ATOM 1547 N N . ILE A 1 191 ? 13.899 -11.473 -9.819 1.00 92.50 191 ILE A N 1
ATOM 1548 C CA . ILE A 1 191 ? 14.822 -11.907 -10.877 1.00 92.50 191 ILE A CA 1
ATOM 1549 C C . ILE A 1 191 ? 16.270 -11.867 -10.390 1.00 92.50 191 ILE A C 1
ATOM 1551 O O . ILE A 1 191 ? 16.963 -12.874 -10.463 1.00 92.50 191 ILE A O 1
ATOM 1555 N N . CYS A 1 192 ? 16.744 -10.708 -9.917 1.00 91.75 192 CYS A N 1
ATOM 1556 C CA . CYS A 1 192 ? 18.144 -10.563 -9.504 1.00 91.75 192 CYS A CA 1
ATOM 1557 C C . CYS A 1 192 ? 18.383 -10.869 -8.024 1.00 91.75 192 CYS A C 1
ATOM 1559 O O . CYS A 1 192 ? 19.530 -10.900 -7.606 1.00 91.75 192 CYS A O 1
ATOM 1561 N N . LEU A 1 193 ? 17.320 -11.075 -7.237 1.00 87.94 193 LEU A N 1
ATOM 1562 C CA . LEU A 1 193 ? 17.370 -11.350 -5.797 1.00 87.94 193 LEU A CA 1
ATOM 1563 C C . LEU A 1 193 ? 18.060 -10.255 -4.954 1.00 87.94 193 LEU A C 1
ATOM 1565 O O . LEU A 1 193 ? 18.290 -10.445 -3.762 1.00 87.94 193 LEU A O 1
ATOM 1569 N N . ASP A 1 194 ? 18.297 -9.079 -5.543 1.00 87.69 194 ASP A N 1
ATOM 1570 C CA . ASP A 1 194 ? 18.814 -7.879 -4.877 1.00 87.69 194 ASP A CA 1
ATOM 1571 C C . ASP A 1 194 ? 17.699 -6.879 -4.553 1.00 87.69 194 ASP A C 1
ATOM 1573 O O . ASP A 1 194 ? 16.568 -7.001 -5.025 1.00 87.69 194 ASP A O 1
ATOM 1577 N N . THR A 1 195 ? 18.041 -5.815 -3.820 1.00 82.50 195 THR A N 1
ATOM 1578 C CA . THR A 1 195 ? 17.138 -4.673 -3.610 1.00 82.50 195 THR A CA 1
ATOM 1579 C C . THR A 1 195 ? 16.732 -4.043 -4.949 1.00 82.50 195 THR A C 1
ATOM 1581 O O . THR A 1 195 ? 17.582 -3.794 -5.807 1.00 82.50 195 THR A O 1
ATOM 1584 N N . LEU A 1 196 ? 15.444 -3.747 -5.118 1.00 82.62 196 LEU A N 1
ATOM 1585 C CA . LEU A 1 196 ? 14.878 -3.128 -6.313 1.00 82.62 196 LEU A CA 1
ATOM 1586 C C . LEU A 1 196 ? 15.659 -1.868 -6.718 1.00 82.62 196 LEU A C 1
ATOM 1588 O O . LEU A 1 196 ? 15.966 -1.009 -5.896 1.00 82.62 196 LEU A O 1
ATOM 1592 N N . PHE A 1 197 ? 15.954 -1.745 -8.007 1.00 89.94 197 PHE A N 1
ATOM 1593 C CA . PHE A 1 197 ? 16.643 -0.600 -8.591 1.00 89.94 197 PHE A CA 1
ATOM 1594 C C . PHE A 1 197 ? 15.832 -0.096 -9.781 1.00 89.94 197 PHE A C 1
ATOM 1596 O O . PHE A 1 197 ? 15.545 -0.880 -10.689 1.00 89.94 197 PHE A O 1
ATOM 1603 N N . ASN A 1 198 ? 15.436 1.181 -9.770 1.00 89.81 198 ASN A N 1
ATOM 1604 C CA . ASN A 1 198 ? 14.541 1.746 -10.782 1.00 89.81 198 ASN A CA 1
ATOM 1605 C C . ASN A 1 198 ? 13.256 0.893 -10.911 1.00 89.81 198 ASN A C 1
ATOM 1607 O O . ASN A 1 198 ? 13.046 0.250 -11.940 1.00 89.81 198 ASN A O 1
ATOM 1611 N N . PRO A 1 199 ? 12.464 0.749 -9.829 1.00 87.25 199 PRO A N 1
ATOM 1612 C CA . PRO A 1 199 ? 11.397 -0.241 -9.730 1.00 87.25 199 PRO A CA 1
ATOM 1613 C C . PRO A 1 199 ? 10.235 0.036 -10.686 1.00 87.25 199 PRO A C 1
ATOM 1615 O O . PRO A 1 199 ? 9.657 1.123 -10.691 1.00 87.25 199 PRO A O 1
ATOM 1618 N N . TYR A 1 200 ? 9.820 -0.986 -11.429 1.00 89.19 200 TYR A N 1
ATOM 1619 C CA . TYR A 1 200 ? 8.612 -0.975 -12.251 1.00 89.19 200 TYR A CA 1
ATOM 1620 C C . TYR A 1 200 ? 7.582 -1.948 -11.697 1.00 89.19 200 TYR A C 1
ATOM 1622 O O . TYR A 1 200 ? 7.893 -3.113 -11.453 1.00 89.19 200 TYR A O 1
ATOM 1630 N N . ALA A 1 201 ? 6.351 -1.466 -11.552 1.00 85.88 201 ALA A N 1
ATOM 1631 C CA . ALA A 1 201 ? 5.182 -2.299 -11.333 1.00 85.88 201 ALA A CA 1
ATOM 1632 C C . ALA A 1 201 ? 4.582 -2.670 -12.691 1.00 85.88 201 ALA A C 1
ATOM 1634 O O . ALA A 1 201 ? 4.213 -1.789 -13.474 1.00 85.88 201 ALA A O 1
ATOM 1635 N N . LEU A 1 202 ? 4.487 -3.966 -12.976 1.00 84.19 202 LEU A N 1
ATOM 1636 C CA . LEU A 1 202 ? 3.685 -4.448 -14.098 1.00 84.19 202 LEU A CA 1
ATOM 1637 C C . LEU A 1 202 ? 2.195 -4.288 -13.766 1.00 84.19 202 LEU A C 1
ATOM 1639 O O . LEU A 1 202 ? 1.824 -4.160 -12.600 1.00 84.19 202 LEU A O 1
ATOM 1643 N N . SER A 1 203 ? 1.324 -4.325 -14.774 1.00 80.00 203 SER A N 1
ATOM 1644 C CA . SER A 1 203 ? -0.127 -4.173 -14.546 1.00 80.00 203 SER A CA 1
ATOM 1645 C C . SER A 1 203 ? -0.746 -5.295 -13.699 1.00 80.00 203 SER A C 1
ATOM 1647 O O . SER A 1 203 ? -1.737 -5.054 -13.019 1.00 80.00 203 SER A O 1
ATOM 1649 N N . CYS A 1 204 ? -0.107 -6.468 -13.631 1.00 74.00 204 CYS A N 1
ATOM 1650 C CA . CYS A 1 204 ? -0.458 -7.550 -12.704 1.00 74.00 204 CYS A CA 1
ATOM 1651 C C . CYS A 1 204 ? -0.019 -7.298 -11.242 1.00 74.00 204 CYS A C 1
ATOM 1653 O O . CYS A 1 204 ? -0.198 -8.159 -10.386 1.00 74.00 204 CYS A O 1
ATOM 1655 N N . GLY A 1 205 ? 0.644 -6.173 -10.952 1.00 74.38 205 GLY A N 1
ATOM 1656 C CA . GLY A 1 205 ? 1.081 -5.775 -9.608 1.00 74.38 205 GLY A CA 1
ATOM 1657 C C . GLY A 1 205 ? 2.474 -6.255 -9.170 1.00 74.38 205 GLY A C 1
ATOM 1658 O O . GLY A 1 205 ? 2.948 -5.835 -8.117 1.00 74.38 205 GLY A O 1
ATOM 1659 N N . HIS A 1 206 ? 3.168 -7.083 -9.959 1.00 81.62 206 HIS A N 1
ATOM 1660 C CA . HIS A 1 206 ? 4.520 -7.557 -9.626 1.00 81.62 206 HIS A CA 1
ATOM 1661 C C . HIS A 1 206 ? 5.589 -6.490 -9.898 1.00 81.62 206 HIS A C 1
ATOM 1663 O O . HIS A 1 206 ? 5.541 -5.794 -10.915 1.00 81.62 206 HIS A O 1
ATOM 1669 N N . LEU A 1 207 ? 6.564 -6.395 -8.988 1.00 80.25 207 LEU A N 1
ATOM 1670 C CA . LEU A 1 207 ? 7.629 -5.392 -8.992 1.00 80.25 207 LEU A CA 1
ATOM 1671 C C . LEU A 1 207 ? 8.965 -5.992 -9.437 1.00 80.25 207 LEU A C 1
ATOM 1673 O O . LEU A 1 207 ? 9.376 -7.042 -8.947 1.00 80.25 207 LEU A O 1
ATOM 1677 N N . PHE A 1 208 ? 9.675 -5.282 -10.311 1.00 89.50 208 PHE A N 1
ATOM 1678 C CA . PHE A 1 208 ? 11.002 -5.669 -10.799 1.00 89.50 208 PHE A CA 1
ATOM 1679 C C . PHE A 1 208 ? 11.902 -4.443 -10.963 1.00 89.50 208 PHE A C 1
ATOM 1681 O O . PHE A 1 208 ? 11.410 -3.326 -11.125 1.00 89.50 208 PHE A O 1
ATOM 1688 N N . CYS A 1 209 ? 13.222 -4.641 -10.979 1.00 94.94 209 CYS A N 1
ATOM 1689 C CA . CYS A 1 209 ? 14.143 -3.607 -11.456 1.00 94.94 209 CYS A CA 1
ATOM 1690 C C . CYS A 1 209 ? 13.872 -3.300 -12.934 1.00 94.94 209 CYS A C 1
ATOM 1692 O O . CYS A 1 209 ? 13.516 -4.214 -13.682 1.00 94.94 209 CYS A O 1
ATOM 1694 N N . LYS A 1 210 ? 14.121 -2.064 -13.385 1.00 95.00 210 LYS A N 1
ATOM 1695 C CA . LYS A 1 210 ? 13.988 -1.695 -14.806 1.00 95.00 210 LYS A CA 1
ATOM 1696 C C . LYS A 1 210 ? 14.762 -2.657 -15.707 1.00 95.00 210 LYS A C 1
ATOM 1698 O O . LYS A 1 210 ? 14.181 -3.219 -16.631 1.00 95.00 210 LYS A O 1
ATOM 1703 N N . GLY A 1 211 ? 16.041 -2.886 -15.400 1.00 94.94 211 GLY A N 1
ATOM 1704 C CA . GLY A 1 211 ? 16.881 -3.809 -16.160 1.00 94.94 211 GLY A CA 1
ATOM 1705 C C . GLY A 1 211 ? 16.328 -5.234 -16.203 1.00 94.94 211 GLY A C 1
ATOM 1706 O O . GLY A 1 211 ? 16.270 -5.845 -17.265 1.00 94.94 211 GLY A O 1
ATOM 1707 N N . CYS A 1 212 ? 15.837 -5.739 -15.069 1.00 96.19 212 CYS A N 1
ATOM 1708 C CA . CYS A 1 212 ? 15.270 -7.083 -14.975 1.00 96.19 212 CYS A CA 1
ATOM 1709 C C . CYS A 1 212 ? 13.949 -7.225 -15.746 1.00 96.19 212 CYS A C 1
ATOM 1711 O O . CYS A 1 212 ? 13.745 -8.232 -16.415 1.00 96.19 212 CYS A O 1
ATOM 1713 N N . ALA A 1 213 ? 13.069 -6.222 -15.683 1.00 95.81 213 ALA A N 1
ATOM 1714 C CA . ALA A 1 213 ? 11.827 -6.210 -16.451 1.00 95.81 213 ALA A CA 1
ATOM 1715 C C . ALA A 1 213 ? 12.104 -6.158 -17.960 1.00 95.81 213 ALA A C 1
ATOM 1717 O O . ALA A 1 213 ? 11.495 -6.908 -18.718 1.00 95.81 213 ALA A O 1
ATOM 1718 N N . CYS A 1 214 ? 13.053 -5.318 -18.385 1.00 95.31 214 CYS A N 1
ATOM 1719 C CA . CYS A 1 214 ? 13.503 -5.250 -19.774 1.00 95.31 214 CYS A CA 1
ATOM 1720 C C . CYS A 1 214 ? 14.085 -6.592 -20.247 1.00 95.31 214 CYS A C 1
ATOM 1722 O O . CYS A 1 214 ? 13.645 -7.118 -21.265 1.00 95.31 214 CYS A O 1
ATOM 1724 N N . GLY A 1 215 ? 14.987 -7.199 -19.468 1.00 94.44 215 GLY A N 1
ATOM 1725 C CA . GLY A 1 215 ? 15.567 -8.505 -19.792 1.00 94.44 215 GLY A CA 1
ATOM 1726 C C . GLY A 1 215 ? 14.523 -9.623 -19.885 1.00 94.44 215 GLY A C 1
ATOM 1727 O O . GLY A 1 215 ? 14.552 -10.411 -20.826 1.00 94.44 215 GLY A O 1
ATOM 1728 N N . ALA A 1 216 ? 13.554 -9.657 -18.964 1.00 94.00 216 ALA A N 1
ATOM 1729 C CA . ALA A 1 216 ? 12.457 -10.628 -18.985 1.00 94.00 216 ALA A CA 1
ATOM 1730 C C . ALA A 1 216 ? 11.529 -10.479 -20.201 1.00 94.00 216 ALA A C 1
ATOM 1732 O O . ALA A 1 216 ? 10.960 -11.463 -20.665 1.00 94.00 216 ALA A O 1
ATOM 1733 N N . ALA A 1 217 ? 11.379 -9.257 -20.710 1.00 94.44 217 ALA A N 1
ATOM 1734 C CA . ALA A 1 217 ? 10.630 -8.965 -21.925 1.00 94.44 217 ALA A CA 1
ATOM 1735 C C . ALA A 1 217 ? 11.487 -9.029 -23.204 1.00 94.44 217 ALA A C 1
ATOM 1737 O O . ALA A 1 217 ? 10.986 -8.705 -24.278 1.00 94.44 217 ALA A O 1
ATOM 1738 N N . SER A 1 218 ? 12.763 -9.420 -23.095 1.00 93.25 218 SER A N 1
ATOM 1739 C CA . SER A 1 218 ? 13.727 -9.450 -24.204 1.00 93.25 218 SER A CA 1
ATOM 1740 C C . SER A 1 218 ? 13.857 -8.111 -24.944 1.00 93.25 218 SER A C 1
ATOM 1742 O O . SER A 1 218 ? 14.033 -8.077 -26.158 1.00 93.25 218 SER A O 1
ATOM 1744 N N . VAL A 1 219 ? 13.793 -7.002 -24.202 1.00 93.75 219 VAL A N 1
ATOM 1745 C CA . VAL A 1 219 ? 14.012 -5.642 -24.717 1.00 93.75 219 VAL A CA 1
ATOM 1746 C C . VAL A 1 219 ? 15.210 -4.990 -24.046 1.00 93.75 219 VAL A C 1
ATOM 1748 O O . VAL A 1 219 ? 15.549 -5.295 -22.900 1.00 93.75 219 VAL A O 1
ATOM 1751 N N . TYR A 1 220 ? 15.846 -4.047 -24.737 1.00 92.88 220 TYR A N 1
ATOM 1752 C CA . TYR A 1 220 ? 16.984 -3.329 -24.172 1.00 92.88 220 TYR A CA 1
ATOM 1753 C C . TYR A 1 220 ? 16.554 -2.338 -23.084 1.00 92.88 220 TYR A C 1
ATOM 1755 O O . TYR A 1 220 ? 15.484 -1.722 -23.139 1.00 92.88 220 TYR A O 1
ATOM 1763 N N . ILE A 1 221 ? 17.434 -2.105 -22.107 1.00 91.81 221 ILE A N 1
ATOM 1764 C CA . ILE A 1 221 ? 17.152 -1.217 -20.966 1.00 91.81 221 ILE A CA 1
ATOM 1765 C C . ILE A 1 221 ? 16.882 0.228 -21.428 1.00 91.81 221 ILE A C 1
ATOM 1767 O O . ILE A 1 221 ? 16.054 0.937 -20.841 1.00 91.81 221 ILE A O 1
ATOM 1771 N N . PHE A 1 222 ? 17.559 0.675 -22.491 1.00 89.06 222 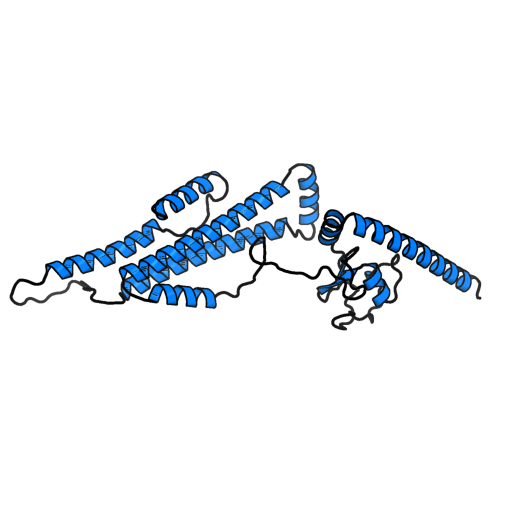PHE A N 1
ATOM 1772 C CA . PHE A 1 222 ? 17.387 2.021 -23.045 1.00 89.06 222 PHE A CA 1
ATOM 1773 C C . PHE A 1 222 ? 16.066 2.190 -23.815 1.00 89.06 222 PHE A C 1
ATOM 1775 O O . PHE A 1 222 ? 15.505 3.282 -23.792 1.00 89.06 222 PHE A O 1
ATOM 1782 N N . GLN A 1 223 ? 15.534 1.123 -24.426 1.00 89.62 223 GLN A N 1
ATOM 1783 C CA . GLN A 1 223 ? 14.208 1.127 -25.063 1.00 89.62 223 GLN A CA 1
ATOM 1784 C C . GLN A 1 223 ? 13.087 1.179 -24.020 1.00 89.62 223 GLN A C 1
ATOM 1786 O O . GLN A 1 223 ? 12.031 1.762 -24.260 1.00 89.62 223 GLN A O 1
ATOM 1791 N N . GLY A 1 224 ? 13.330 0.601 -22.842 1.00 90.31 224 GLY A N 1
ATOM 1792 C CA . GLY A 1 224 ? 12.435 0.673 -21.694 1.00 90.31 224 GLY A CA 1
ATOM 1793 C C . GLY A 1 224 ? 11.359 -0.413 -21.661 1.00 90.31 224 GLY A C 1
ATOM 1794 O O . GLY A 1 224 ? 11.068 -1.089 -22.641 1.00 90.31 224 GLY A O 1
ATOM 1795 N N . VAL A 1 225 ? 10.754 -0.569 -20.482 1.00 91.69 225 VAL A N 1
ATOM 1796 C CA . VAL A 1 225 ? 9.881 -1.706 -20.134 1.00 91.69 225 VAL A CA 1
ATOM 1797 C C . VAL A 1 225 ? 8.613 -1.775 -20.994 1.00 91.69 225 VAL A C 1
ATOM 1799 O O . VAL A 1 225 ? 8.128 -2.858 -21.293 1.00 91.69 225 VAL A O 1
ATOM 1802 N N . ARG A 1 226 ? 8.081 -0.623 -21.415 1.00 91.88 226 ARG A N 1
ATOM 1803 C CA . ARG A 1 226 ? 6.848 -0.541 -22.220 1.00 91.88 226 ARG A CA 1
ATOM 1804 C C . ARG A 1 226 ? 7.040 -0.917 -23.687 1.00 91.88 226 ARG A C 1
ATOM 1806 O O . ARG A 1 226 ? 6.051 -1.100 -24.381 1.00 91.88 226 ARG A O 1
ATOM 1813 N N . SER A 1 227 ? 8.286 -1.035 -24.139 1.00 92.12 227 SER A N 1
ATOM 1814 C CA . SER A 1 227 ? 8.625 -1.472 -25.497 1.00 92.12 227 SER A CA 1
ATOM 1815 C C . SER A 1 227 ? 8.545 -2.996 -25.654 1.00 92.12 227 SER A C 1
ATOM 1817 O O . SER A 1 227 ? 8.825 -3.517 -26.727 1.00 92.12 227 SER A O 1
ATOM 1819 N N . ALA A 1 228 ? 8.191 -3.707 -24.579 1.00 93.75 228 ALA A N 1
ATOM 1820 C CA . ALA A 1 228 ? 7.993 -5.146 -24.559 1.00 93.75 228 ALA A CA 1
ATOM 1821 C C . ALA A 1 228 ? 6.921 -5.608 -25.564 1.00 93.75 228 ALA A C 1
ATOM 1823 O O . ALA A 1 228 ? 5.889 -4.942 -25.702 1.00 93.75 228 ALA A O 1
ATOM 1824 N N . PRO A 1 229 ? 7.112 -6.775 -26.202 1.00 92.88 229 PRO A N 1
ATOM 1825 C CA . PRO A 1 229 ? 6.096 -7.361 -27.064 1.00 92.88 229 PRO A CA 1
ATOM 1826 C C . PRO A 1 229 ? 4.848 -7.772 -26.250 1.00 92.88 229 PRO A C 1
ATOM 1828 O O . PRO A 1 229 ? 4.979 -8.142 -25.076 1.00 92.88 229 PRO A O 1
ATOM 1831 N N . PRO A 1 230 ? 3.633 -7.739 -26.832 1.00 90.12 230 PRO A N 1
ATOM 1832 C CA . PRO A 1 230 ? 2.391 -8.110 -26.141 1.00 90.12 230 PRO A CA 1
ATOM 1833 C C . PRO A 1 230 ? 2.400 -9.530 -25.553 1.00 90.12 230 PRO A C 1
ATOM 1835 O O . PRO A 1 230 ? 1.750 -9.797 -24.540 1.00 90.12 230 PRO A O 1
ATOM 1838 N N . GLU A 1 231 ? 3.162 -10.434 -26.168 1.00 93.00 231 GLU A N 1
ATOM 1839 C CA . GLU A 1 231 ? 3.297 -11.837 -25.779 1.00 93.00 231 GLU A CA 1
ATOM 1840 C C . GLU A 1 231 ? 4.212 -12.032 -24.559 1.00 93.00 231 GLU A C 1
ATOM 1842 O O . GLU A 1 231 ? 4.245 -13.127 -23.987 1.00 93.00 231 GLU A O 1
ATOM 1847 N N . ALA A 1 232 ? 4.946 -10.992 -24.141 1.00 94.00 232 ALA A N 1
ATOM 1848 C CA . ALA A 1 232 ? 5.810 -11.045 -22.969 1.00 94.00 232 ALA A CA 1
ATOM 1849 C C . ALA A 1 232 ? 4.992 -11.334 -21.701 1.00 94.00 232 ALA A C 1
ATOM 1851 O O . ALA A 1 232 ? 3.982 -10.684 -21.406 1.00 94.00 232 ALA A O 1
ATOM 1852 N N . LYS A 1 233 ? 5.458 -12.318 -20.927 1.00 94.75 233 LYS A N 1
ATOM 1853 C CA . LYS A 1 233 ? 4.775 -12.827 -19.731 1.00 94.75 233 LYS A CA 1
ATOM 1854 C C . LYS A 1 233 ? 5.426 -12.317 -18.460 1.00 94.75 233 LYS A C 1
ATOM 1856 O O . LYS A 1 233 ? 6.649 -12.221 -18.377 1.00 94.75 233 LYS A O 1
ATOM 1861 N N . CYS A 1 234 ? 4.617 -12.066 -17.433 1.00 90.88 234 CYS A N 1
ATOM 1862 C CA . CYS A 1 234 ? 5.136 -11.799 -16.097 1.00 90.88 234 CYS A CA 1
ATOM 1863 C C . CYS A 1 234 ? 6.018 -12.974 -15.616 1.00 90.88 234 CYS A C 1
ATOM 1865 O O . CYS A 1 234 ? 5.537 -14.109 -15.586 1.00 90.88 234 CYS A O 1
ATOM 1867 N N . PRO A 1 235 ? 7.250 -12.734 -15.142 1.00 93.19 235 PRO A N 1
ATOM 1868 C CA . PRO A 1 235 ? 8.116 -13.782 -14.587 1.00 93.19 235 PRO A CA 1
ATOM 1869 C C . PRO A 1 235 ? 7.556 -14.481 -13.342 1.00 93.19 235 PRO A C 1
ATOM 1871 O O . PRO A 1 235 ? 7.965 -15.595 -13.033 1.00 93.19 235 PRO A O 1
ATOM 1874 N N . VAL A 1 236 ? 6.619 -13.836 -12.634 1.00 89.94 236 VAL A N 1
ATOM 1875 C CA . VAL A 1 236 ? 6.024 -14.363 -11.397 1.00 89.94 236 VAL A CA 1
ATOM 1876 C C . VAL A 1 236 ? 4.681 -15.045 -11.670 1.00 89.94 236 VAL A C 1
ATOM 1878 O O . VAL A 1 236 ? 4.551 -16.240 -11.424 1.00 89.94 236 VAL A O 1
ATOM 1881 N N . CYS A 1 237 ? 3.687 -14.332 -12.216 1.00 82.12 237 CYS A N 1
ATOM 1882 C CA . CYS A 1 237 ? 2.342 -14.891 -12.436 1.00 82.12 237 CYS A CA 1
ATOM 1883 C C . CYS A 1 237 ? 2.075 -15.423 -13.850 1.00 82.12 237 CYS A C 1
ATOM 1885 O O . CYS A 1 237 ? 1.013 -15.988 -14.085 1.00 82.12 237 CYS A O 1
ATOM 1887 N N . ARG A 1 238 ? 3.012 -15.259 -14.794 1.00 92.88 238 ARG A N 1
ATOM 1888 C CA . ARG A 1 238 ? 2.907 -15.703 -16.201 1.00 92.88 238 ARG A CA 1
ATOM 1889 C C . ARG A 1 238 ? 1.782 -15.069 -17.028 1.00 92.88 238 ARG A C 1
ATOM 1891 O O . ARG A 1 238 ? 1.561 -15.489 -18.163 1.00 92.88 238 ARG A O 1
ATOM 1898 N N . GLU A 1 239 ? 1.116 -14.049 -16.498 1.00 87.50 239 GLU A N 1
ATOM 1899 C CA . GLU A 1 239 ? 0.108 -13.266 -17.213 1.00 87.50 239 GLU A CA 1
ATOM 1900 C C . GLU A 1 239 ? 0.738 -12.502 -18.393 1.00 87.50 239 GLU A C 1
ATOM 1902 O O . GLU A 1 239 ? 1.855 -11.987 -18.281 1.00 87.50 239 GLU A O 1
ATOM 1907 N N . VAL A 1 240 ? 0.040 -12.479 -19.532 1.00 92.06 240 VAL A N 1
ATOM 1908 C CA . VAL A 1 240 ? 0.458 -11.829 -20.792 1.00 92.06 240 VAL A CA 1
ATOM 1909 C C . VAL A 1 240 ? -0.010 -10.375 -20.850 1.00 92.06 240 VAL A C 1
ATOM 1911 O O . VAL A 1 240 ? -0.923 -9.986 -20.128 1.00 92.06 240 VAL A O 1
ATOM 1914 N N . GLY A 1 241 ? 0.601 -9.549 -21.705 1.00 88.00 241 GLY A N 1
ATOM 1915 C CA . GLY A 1 241 ? 0.189 -8.150 -21.893 1.00 88.00 241 GLY A CA 1
ATOM 1916 C C . GLY A 1 241 ? 0.483 -7.230 -20.702 1.00 88.00 241 GLY A C 1
ATOM 1917 O O . GLY A 1 241 ? 0.128 -6.049 -20.714 1.00 88.00 241 GLY A O 1
ATOM 1918 N N . VAL A 1 242 ? 1.174 -7.733 -19.675 1.00 87.88 242 VAL A N 1
ATOM 1919 C CA . VAL A 1 242 ? 1.330 -7.015 -18.406 1.00 87.88 242 VAL A CA 1
ATOM 1920 C C . VAL A 1 242 ? 2.284 -5.815 -18.477 1.00 87.88 242 VAL A C 1
ATOM 1922 O O . VAL A 1 242 ? 2.230 -4.930 -17.615 1.00 87.88 242 VAL A O 1
ATOM 1925 N N . PHE A 1 243 ? 3.144 -5.774 -19.499 1.00 91.12 243 PHE A N 1
ATOM 1926 C CA . PHE A 1 243 ? 4.198 -4.772 -19.682 1.00 91.12 243 PHE A CA 1
ATOM 1927 C C . PHE A 1 243 ? 3.718 -3.470 -20.341 1.00 91.12 243 PHE A C 1
ATOM 1929 O O . PHE A 1 243 ? 4.291 -2.412 -20.073 1.00 91.12 243 PHE A O 1
ATOM 1936 N N . ALA A 1 244 ? 2.643 -3.513 -21.139 1.00 86.38 244 ALA A N 1
ATOM 1937 C CA . ALA A 1 244 ? 2.144 -2.359 -21.897 1.00 86.38 244 ALA A CA 1
ATOM 1938 C C . ALA A 1 244 ? 1.817 -1.152 -20.995 1.00 86.38 244 ALA A C 1
ATOM 1940 O O . ALA A 1 244 ? 2.118 -0.003 -21.320 1.00 86.38 244 ALA A O 1
ATOM 1941 N N . HIS A 1 245 ? 1.271 -1.429 -19.809 1.00 82.88 245 HIS A N 1
ATOM 1942 C CA . HIS A 1 245 ? 0.866 -0.424 -18.826 1.00 82.88 245 HIS A CA 1
ATOM 1943 C C . HIS A 1 245 ? 1.800 -0.371 -17.611 1.00 82.88 245 HIS A C 1
ATOM 1945 O O . HIS A 1 245 ? 1.395 0.090 -16.545 1.00 82.88 245 HIS A O 1
ATOM 1951 N N . ALA A 1 246 ? 3.047 -0.836 -17.745 1.00 81.19 246 ALA A N 1
ATOM 1952 C CA . ALA A 1 246 ? 3.995 -0.826 -16.637 1.00 81.19 246 ALA A CA 1
ATOM 1953 C C . ALA A 1 246 ? 4.220 0.602 -16.101 1.00 81.19 246 ALA A C 1
ATOM 1955 O O . ALA A 1 246 ? 4.399 1.567 -16.860 1.00 81.19 246 ALA A O 1
ATOM 1956 N N . VAL A 1 247 ? 4.220 0.740 -14.777 1.00 82.94 247 VAL A N 1
ATOM 1957 C CA . VAL A 1 247 ? 4.341 2.015 -14.064 1.00 82.94 247 VAL A CA 1
ATOM 1958 C C . VAL A 1 247 ? 5.685 2.077 -13.354 1.00 82.94 247 VAL A C 1
ATOM 1960 O O . VAL A 1 247 ? 6.020 1.203 -12.560 1.00 82.94 247 VAL A O 1
ATOM 1963 N N . HIS A 1 248 ? 6.446 3.139 -13.615 1.00 85.44 248 HIS A N 1
ATOM 1964 C CA . HIS A 1 248 ? 7.666 3.428 -12.868 1.00 85.44 248 HIS A CA 1
ATOM 1965 C C . HIS A 1 248 ? 7.323 3.947 -11.461 1.00 85.44 248 HIS A C 1
ATOM 1967 O O . HIS A 1 248 ? 6.622 4.955 -11.310 1.00 85.44 248 HIS A O 1
ATOM 1973 N N . MET A 1 249 ? 7.832 3.277 -10.430 1.00 78.31 249 MET A N 1
ATOM 1974 C CA . MET A 1 249 ? 7.542 3.555 -9.024 1.00 78.31 249 MET A CA 1
ATOM 1975 C C . MET A 1 249 ? 8.509 4.605 -8.451 1.00 78.31 249 MET A C 1
ATOM 1977 O O . MET A 1 249 ? 9.324 4.305 -7.583 1.00 78.31 249 MET A O 1
ATOM 1981 N N . ASN A 1 250 ? 8.394 5.855 -8.919 1.00 68.12 250 ASN A N 1
ATOM 1982 C CA . ASN A 1 250 ? 9.315 6.957 -8.575 1.00 68.12 250 ASN A CA 1
ATOM 1983 C C . ASN A 1 250 ? 9.524 7.171 -7.061 1.00 68.12 250 ASN A C 1
ATOM 1985 O O . ASN A 1 250 ? 10.639 7.435 -6.624 1.00 68.12 250 ASN A O 1
ATOM 1989 N N . GLU A 1 251 ? 8.465 7.074 -6.253 1.00 67.75 251 GLU A N 1
ATOM 1990 C CA . GLU A 1 251 ? 8.573 7.302 -4.801 1.00 67.75 251 GLU A CA 1
ATOM 1991 C C . GLU A 1 251 ? 9.344 6.173 -4.109 1.00 67.75 251 GLU A C 1
ATOM 1993 O O . GLU A 1 251 ? 10.141 6.410 -3.200 1.00 67.75 251 GLU A O 1
ATOM 1998 N N . LEU A 1 252 ? 9.149 4.936 -4.579 1.00 65.38 252 LEU A N 1
ATOM 1999 C CA . LEU A 1 252 ? 9.897 3.784 -4.091 1.00 65.38 252 LEU A CA 1
ATOM 2000 C C . LEU A 1 252 ? 11.370 3.885 -4.500 1.00 65.38 252 LEU A C 1
ATOM 2002 O O . LEU A 1 252 ? 12.254 3.618 -3.690 1.00 65.38 252 LEU A O 1
ATOM 2006 N N . ASP A 1 253 ? 11.626 4.339 -5.725 1.00 72.38 253 ASP A N 1
ATOM 2007 C CA . ASP A 1 253 ? 12.967 4.609 -6.235 1.00 72.38 253 ASP A CA 1
ATOM 2008 C C . ASP A 1 253 ? 13.727 5.614 -5.358 1.00 72.38 253 ASP A C 1
ATOM 2010 O O . ASP A 1 253 ? 14.840 5.359 -4.888 1.00 72.38 253 ASP A O 1
ATOM 2014 N N . LEU A 1 254 ? 13.080 6.743 -5.052 1.00 69.38 254 LEU A N 1
ATOM 2015 C CA . LEU A 1 254 ? 13.645 7.787 -4.205 1.00 69.38 254 LEU A CA 1
ATOM 2016 C C . LEU A 1 254 ? 13.907 7.288 -2.778 1.00 69.38 254 LEU A C 1
ATOM 2018 O O . LEU A 1 254 ? 14.939 7.622 -2.184 1.00 69.38 254 LEU A O 1
ATOM 2022 N N . LEU A 1 255 ? 13.007 6.466 -2.231 1.00 68.31 255 LEU A N 1
ATOM 2023 C CA . LEU A 1 255 ? 13.170 5.864 -0.910 1.00 68.31 255 LEU A CA 1
ATOM 2024 C C . LEU A 1 255 ? 14.394 4.943 -0.865 1.00 68.31 255 LEU A C 1
ATOM 2026 O O . LEU A 1 255 ? 15.213 5.069 0.051 1.00 68.31 255 LEU A O 1
ATOM 2030 N N . ILE A 1 256 ? 14.557 4.062 -1.857 1.00 69.94 256 ILE A N 1
ATOM 2031 C CA . ILE A 1 256 ? 15.694 3.133 -1.937 1.00 69.94 256 ILE A CA 1
ATOM 2032 C C . ILE A 1 256 ? 17.001 3.908 -2.121 1.00 69.94 256 ILE A C 1
ATOM 2034 O O . ILE A 1 256 ? 17.965 3.675 -1.390 1.00 69.94 256 ILE A O 1
ATOM 2038 N N . LYS A 1 257 ? 17.017 4.906 -3.011 1.00 71.06 257 LYS A N 1
ATOM 2039 C CA . LYS A 1 257 ? 18.159 5.809 -3.205 1.00 71.06 257 LYS A CA 1
ATOM 2040 C C . LYS A 1 257 ? 18.574 6.521 -1.917 1.00 71.06 257 LYS A C 1
ATOM 2042 O O . LYS A 1 257 ? 19.764 6.724 -1.678 1.00 71.06 257 LYS A O 1
ATOM 2047 N N . THR A 1 258 ? 17.607 6.905 -1.086 1.00 61.84 258 THR A N 1
ATOM 2048 C CA . THR A 1 258 ? 17.862 7.624 0.169 1.00 61.84 258 THR A CA 1
ATOM 2049 C C . THR A 1 258 ? 18.374 6.697 1.270 1.00 61.84 258 THR A C 1
ATOM 2051 O O . THR A 1 258 ? 19.317 7.064 1.974 1.00 61.84 258 THR A O 1
ATOM 2054 N N . ARG A 1 259 ? 17.787 5.500 1.413 1.00 61.84 259 ARG A N 1
ATOM 2055 C CA . ARG A 1 259 ? 18.139 4.528 2.463 1.00 61.84 259 ARG A CA 1
ATOM 2056 C C . ARG A 1 259 ? 19.415 3.740 2.162 1.00 61.84 259 ARG A C 1
ATOM 2058 O O . ARG A 1 259 ? 20.161 3.432 3.084 1.00 61.84 259 ARG A O 1
ATOM 2065 N N . CYS A 1 260 ? 19.685 3.443 0.892 1.00 70.62 260 CYS A N 1
ATOM 2066 C CA . CYS A 1 260 ? 20.755 2.543 0.455 1.00 70.62 260 CYS A CA 1
ATOM 2067 C C . CYS A 1 260 ? 21.703 3.242 -0.534 1.00 70.62 260 CYS A C 1
ATOM 2069 O O . CYS A 1 260 ? 21.901 2.782 -1.657 1.00 70.62 260 CYS A O 1
ATOM 2071 N N . LYS A 1 261 ? 22.287 4.379 -0.130 1.00 72.81 261 LYS A N 1
ATOM 2072 C CA . LYS A 1 261 ? 23.066 5.267 -1.017 1.00 72.81 261 LYS A CA 1
ATOM 2073 C C . LYS A 1 261 ? 24.242 4.581 -1.718 1.00 72.81 261 LYS A C 1
ATOM 2075 O O . LYS A 1 261 ? 24.476 4.842 -2.896 1.00 72.81 261 LYS A O 1
ATOM 2080 N N . ASP A 1 262 ? 24.996 3.742 -1.013 1.00 77.06 262 ASP A N 1
ATOM 2081 C CA . ASP A 1 262 ? 26.192 3.095 -1.570 1.00 77.06 262 ASP A CA 1
ATOM 2082 C C . ASP A 1 262 ? 25.830 2.018 -2.584 1.00 77.06 262 ASP A C 1
ATOM 2084 O O . ASP A 1 262 ? 26.306 2.071 -3.719 1.00 77.06 262 ASP A O 1
ATOM 2088 N N . TYR A 1 263 ? 24.898 1.134 -2.216 1.00 81.75 263 TYR A N 1
ATOM 2089 C CA . TYR A 1 263 ? 24.296 0.167 -3.132 1.00 81.75 263 TYR A CA 1
ATOM 2090 C C . TYR A 1 263 ? 23.745 0.862 -4.380 1.00 81.75 263 TYR A C 1
ATOM 2092 O O . TYR A 1 263 ? 24.115 0.509 -5.495 1.00 81.75 263 TYR A O 1
ATOM 2100 N N . TRP A 1 264 ? 22.938 1.912 -4.196 1.00 80.69 264 TRP A N 1
ATOM 2101 C CA . TRP A 1 264 ? 22.350 2.674 -5.293 1.00 80.69 264 TRP A CA 1
ATOM 2102 C C . TRP A 1 264 ? 23.412 3.257 -6.231 1.00 80.69 264 TRP A C 1
ATOM 2104 O O . TRP A 1 264 ? 23.278 3.181 -7.451 1.00 80.69 264 TRP A O 1
ATOM 2114 N N . ARG A 1 265 ? 24.492 3.830 -5.681 1.00 86.81 265 ARG A N 1
ATOM 2115 C CA . ARG A 1 265 ? 25.605 4.365 -6.479 1.00 86.81 265 ARG A CA 1
ATOM 2116 C C . ARG A 1 265 ? 26.329 3.269 -7.256 1.00 86.81 265 ARG A C 1
ATOM 2118 O O . ARG A 1 265 ? 26.662 3.502 -8.415 1.00 86.81 265 ARG A O 1
ATOM 2125 N N . CYS A 1 266 ? 26.589 2.112 -6.650 1.00 89.12 266 CYS A N 1
ATOM 2126 C CA . CYS A 1 266 ? 27.213 0.979 -7.336 1.00 89.12 266 CYS A CA 1
ATOM 2127 C C . CYS A 1 266 ? 26.310 0.444 -8.451 1.00 89.12 266 CYS A C 1
ATOM 2129 O O . CYS A 1 266 ? 26.728 0.422 -9.608 1.00 89.12 266 CYS A O 1
ATOM 2131 N N . ARG A 1 267 ? 25.041 0.165 -8.138 1.00 91.44 267 ARG A N 1
ATOM 2132 C CA . ARG A 1 267 ? 24.061 -0.367 -9.092 1.00 91.44 267 ARG A CA 1
ATOM 2133 C C . ARG A 1 267 ? 23.797 0.580 -10.261 1.00 91.44 267 ARG A C 1
ATOM 2135 O O . ARG A 1 267 ? 23.712 0.143 -11.402 1.00 91.44 267 ARG A O 1
ATOM 2142 N N . LEU A 1 268 ? 23.782 1.892 -10.010 1.00 90.44 268 LEU A N 1
ATOM 2143 C CA . LEU A 1 268 ? 23.676 2.905 -11.062 1.00 90.44 268 LEU A CA 1
ATOM 2144 C C . LEU A 1 268 ? 24.873 2.895 -12.020 1.00 90.44 268 LEU A C 1
ATOM 2146 O O . LEU A 1 268 ? 24.690 3.145 -13.210 1.00 90.44 268 LEU A O 1
ATOM 2150 N N . ARG A 1 269 ? 26.095 2.655 -11.527 1.00 92.19 269 ARG A N 1
ATOM 2151 C CA . ARG A 1 269 ? 27.273 2.543 -12.402 1.00 92.19 269 ARG A CA 1
ATOM 2152 C C . ARG A 1 269 ? 27.189 1.283 -13.255 1.00 92.19 269 ARG A C 1
ATOM 2154 O O . ARG A 1 269 ? 27.409 1.377 -14.454 1.00 92.19 269 ARG A O 1
ATOM 2161 N N . GLU A 1 270 ? 26.823 0.154 -12.659 1.00 91.25 270 GLU A N 1
ATOM 2162 C CA . GLU A 1 270 ? 26.647 -1.118 -13.369 1.00 91.25 270 GLU A CA 1
ATOM 2163 C C . GLU A 1 270 ? 25.589 -1.018 -14.473 1.00 91.25 270 GLU A C 1
ATOM 2165 O O . GLU A 1 270 ? 25.891 -1.308 -15.627 1.00 91.25 270 GLU A O 1
ATOM 2170 N N . GLU A 1 271 ? 24.383 -0.527 -14.158 1.00 91.44 271 GLU A N 1
ATOM 2171 C CA . GLU A 1 271 ? 23.309 -0.397 -15.152 1.00 91.44 271 GLU A CA 1
ATOM 2172 C C . GLU A 1 271 ? 23.678 0.606 -16.255 1.00 91.44 271 GLU A C 1
ATOM 2174 O O . GLU A 1 271 ? 23.328 0.405 -17.414 1.00 91.44 271 GLU A O 1
ATOM 2179 N N . ARG A 1 272 ? 24.437 1.667 -15.942 1.00 90.69 272 ARG A N 1
ATOM 2180 C CA . ARG A 1 272 ? 24.965 2.584 -16.967 1.00 90.69 272 ARG A CA 1
ATOM 2181 C C . ARG A 1 272 ? 25.959 1.904 -17.899 1.00 90.69 272 ARG A C 1
ATOM 2183 O O . ARG A 1 272 ? 25.848 2.094 -19.106 1.00 90.69 272 ARG A O 1
ATOM 2190 N N . THR A 1 273 ? 26.905 1.137 -17.364 1.00 92.69 273 THR A N 1
ATOM 2191 C CA . THR A 1 273 ? 27.869 0.383 -18.177 1.00 92.69 273 THR A CA 1
ATOM 2192 C C . THR A 1 273 ? 27.146 -0.607 -19.085 1.00 92.69 273 THR A C 1
ATOM 2194 O O . THR A 1 273 ? 27.431 -0.664 -20.280 1.00 92.69 273 THR A O 1
ATOM 2197 N N . GLU A 1 274 ? 26.157 -1.317 -18.544 1.00 90.88 274 GLU A N 1
ATOM 2198 C CA . GLU A 1 274 ? 25.344 -2.266 -19.300 1.00 90.88 274 GLU A CA 1
ATOM 2199 C C . GLU A 1 274 ? 24.509 -1.568 -20.385 1.00 90.88 274 GLU A C 1
ATOM 2201 O O . GLU A 1 274 ? 24.502 -2.005 -21.530 1.00 90.88 274 GLU A O 1
ATOM 2206 N N . MET A 1 275 ? 23.877 -0.428 -20.086 1.00 89.81 275 MET A N 1
ATOM 2207 C CA . MET A 1 275 ? 23.144 0.357 -21.089 1.00 89.81 275 MET A CA 1
ATOM 2208 C C . MET A 1 275 ? 24.041 0.839 -22.233 1.00 89.81 275 MET A C 1
ATOM 2210 O O . MET A 1 275 ? 23.622 0.802 -23.388 1.00 89.81 275 MET A O 1
ATOM 2214 N N . VAL A 1 276 ? 25.259 1.302 -21.932 1.00 92.12 276 VAL A N 1
ATOM 2215 C CA . VAL A 1 276 ? 26.220 1.738 -22.959 1.00 92.12 276 VAL A CA 1
ATOM 2216 C C . VAL A 1 276 ? 26.626 0.560 -23.840 1.00 92.12 276 VAL A C 1
ATOM 2218 O O . VAL A 1 276 ? 26.645 0.695 -25.062 1.00 92.12 276 VAL A O 1
ATOM 2221 N N . LYS A 1 277 ? 26.894 -0.600 -23.232 1.00 93.00 277 LYS A N 1
ATOM 2222 C CA . LYS A 1 277 ? 27.217 -1.835 -23.950 1.00 93.00 277 LYS A CA 1
ATOM 2223 C C . LYS A 1 277 ? 26.069 -2.267 -24.871 1.00 93.00 277 LYS A C 1
ATOM 2225 O O . LYS A 1 277 ? 26.285 -2.395 -26.070 1.00 93.00 277 LYS A O 1
ATOM 2230 N N . GLN A 1 278 ? 24.850 -2.375 -24.342 1.00 91.25 278 GLN A N 1
ATOM 2231 C CA . GLN A 1 278 ? 23.652 -2.731 -25.111 1.00 91.25 278 GLN A CA 1
ATOM 2232 C C . GLN A 1 278 ? 23.372 -1.751 -26.251 1.00 91.25 278 GLN A C 1
ATOM 2234 O O . GLN A 1 278 ? 23.008 -2.158 -27.349 1.00 91.25 278 GLN A O 1
ATOM 2239 N N . SER A 1 279 ? 23.544 -0.448 -26.010 1.00 90.50 279 SER A N 1
ATOM 2240 C CA . SER A 1 279 ? 23.355 0.554 -27.057 1.00 90.50 279 SER A CA 1
ATOM 2241 C C . SER A 1 279 ? 24.393 0.402 -28.164 1.00 90.50 279 SER A C 1
ATOM 2243 O O . SER A 1 279 ? 24.031 0.525 -29.330 1.00 90.50 279 SER A O 1
ATOM 2245 N N . LYS A 1 280 ? 25.658 0.133 -27.821 1.00 92.94 280 LYS A N 1
ATOM 2246 C CA . LYS A 1 280 ? 26.713 -0.115 -28.806 1.00 92.94 280 LYS A CA 1
ATOM 2247 C C . LYS A 1 280 ? 26.388 -1.344 -29.661 1.00 92.94 280 LYS A C 1
ATOM 2249 O O . LYS A 1 280 ? 26.358 -1.221 -30.878 1.00 92.94 280 LYS A O 1
ATOM 2254 N N . GLU A 1 281 ? 26.059 -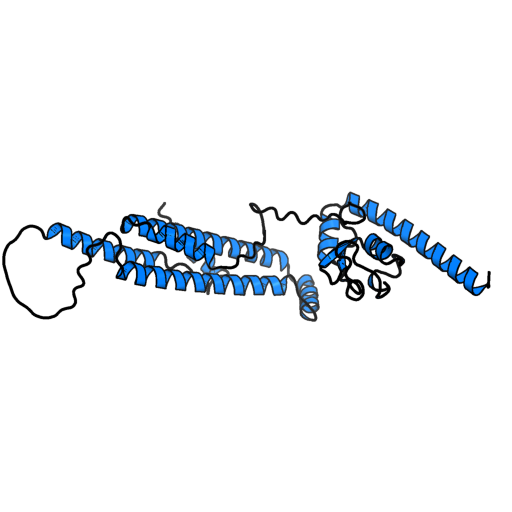2.471 -29.032 1.00 91.38 281 GLU A N 1
ATOM 2255 C CA . GLU A 1 281 ? 25.688 -3.719 -29.720 1.00 91.38 281 GLU A CA 1
ATOM 2256 C C . GLU A 1 281 ? 24.466 -3.538 -30.633 1.00 91.38 281 GLU A C 1
ATOM 2258 O O . GLU A 1 281 ? 24.444 -4.034 -31.760 1.00 91.38 281 GLU A O 1
ATOM 2263 N N . TYR A 1 282 ? 23.460 -2.787 -30.172 1.00 91.25 282 TYR A N 1
ATOM 2264 C CA . TYR A 1 282 ? 22.278 -2.457 -30.966 1.00 91.25 282 TYR A CA 1
ATOM 2265 C C . TYR A 1 282 ? 22.639 -1.657 -32.222 1.00 91.25 282 TYR A C 1
ATOM 2267 O O . TYR A 1 282 ? 22.225 -2.019 -33.322 1.00 91.25 282 TYR A O 1
ATOM 2275 N N . TRP A 1 283 ? 23.427 -0.586 -32.082 1.00 89.44 283 TRP A N 1
ATOM 2276 C CA . TRP A 1 283 ? 23.819 0.247 -33.221 1.00 89.44 283 TRP A CA 1
ATOM 2277 C C . TRP A 1 283 ? 24.768 -0.475 -34.179 1.00 89.44 283 TRP A C 1
ATOM 2279 O O . TRP A 1 283 ? 24.650 -0.287 -35.386 1.00 89.44 283 TRP A O 1
ATOM 2289 N N . GLU A 1 284 ? 25.660 -1.329 -33.674 1.00 92.31 284 GLU A N 1
ATOM 2290 C CA . GLU A 1 284 ? 26.512 -2.192 -34.500 1.00 92.31 284 GLU A CA 1
ATOM 2291 C C . GLU A 1 284 ? 25.675 -3.194 -35.303 1.00 92.31 284 GLU A C 1
ATOM 2293 O O . GLU A 1 284 ? 25.853 -3.304 -36.515 1.00 92.31 284 GLU A O 1
ATOM 2298 N N . SER A 1 285 ? 24.699 -3.850 -34.668 1.00 88.44 285 SER A N 1
ATOM 2299 C CA . SER A 1 285 ? 23.774 -4.771 -35.346 1.00 88.44 285 SER A CA 1
ATOM 2300 C C . SER A 1 285 ? 22.936 -4.051 -36.405 1.00 88.44 285 SER A C 1
ATOM 2302 O O . SER A 1 285 ? 22.790 -4.538 -37.524 1.00 88.44 285 SER A O 1
ATOM 2304 N N . GLN A 1 286 ? 22.432 -2.856 -36.086 1.00 87.94 286 GLN A N 1
ATOM 2305 C CA . GLN A 1 286 ? 21.659 -2.044 -37.023 1.00 87.94 286 GLN A CA 1
ATOM 2306 C C . GLN A 1 286 ? 22.512 -1.570 -38.209 1.00 87.94 286 GLN A C 1
ATOM 2308 O O . GLN A 1 286 ? 22.037 -1.561 -39.344 1.00 87.94 286 GLN A O 1
ATOM 2313 N N . ALA A 1 287 ? 23.775 -1.210 -37.962 1.00 88.62 287 ALA A N 1
ATOM 2314 C CA . ALA A 1 287 ? 24.724 -0.854 -39.009 1.00 88.62 287 ALA A CA 1
ATOM 2315 C C . ALA A 1 287 ? 25.030 -2.056 -39.917 1.00 88.62 287 ALA A C 1
ATOM 2317 O O . ALA A 1 287 ? 24.988 -1.910 -41.137 1.00 88.62 287 ALA A O 1
ATOM 2318 N N . MET A 1 288 ? 25.258 -3.249 -39.357 1.00 87.44 288 MET A N 1
ATOM 2319 C CA . MET A 1 288 ? 25.481 -4.474 -40.141 1.00 87.44 288 MET A CA 1
ATOM 2320 C C . MET A 1 288 ? 24.273 -4.824 -41.015 1.00 87.44 288 MET A C 1
ATOM 2322 O O . MET A 1 288 ? 24.433 -5.017 -42.219 1.00 87.44 288 MET A O 1
ATOM 2326 N N . LEU A 1 289 ? 23.059 -4.761 -40.455 1.00 85.62 289 LEU A N 1
ATOM 2327 C CA . LEU A 1 289 ? 21.813 -4.943 -41.208 1.00 85.62 289 LEU A CA 1
ATOM 2328 C C . LEU A 1 289 ? 21.672 -3.925 -42.349 1.00 85.62 289 LEU A C 1
ATOM 2330 O O . LEU A 1 289 ? 21.238 -4.279 -43.442 1.00 85.62 289 LEU A O 1
ATOM 2334 N N . SER A 1 290 ? 22.068 -2.667 -42.126 1.00 81.69 290 SER A N 1
ATOM 2335 C CA . SER A 1 290 ? 22.045 -1.631 -43.169 1.00 81.69 290 SER A CA 1
ATOM 2336 C C . SER A 1 290 ? 23.113 -1.819 -44.254 1.00 81.69 290 SER A C 1
ATOM 2338 O O . SER A 1 290 ? 22.929 -1.353 -45.376 1.00 81.69 290 SER A O 1
ATOM 2340 N N . MET A 1 291 ? 24.203 -2.522 -43.934 1.00 84.69 291 MET A N 1
ATOM 2341 C CA . MET A 1 291 ? 25.261 -2.902 -44.876 1.00 84.69 291 MET A CA 1
ATOM 2342 C C . MET A 1 291 ? 24.984 -4.242 -45.581 1.00 84.69 291 MET A C 1
ATOM 2344 O O . MET A 1 291 ? 25.714 -4.587 -46.507 1.00 84.69 291 MET A O 1
ATOM 2348 N N . GLY A 1 292 ? 23.931 -4.973 -45.188 1.00 68.38 292 GLY A N 1
ATOM 2349 C CA . GLY A 1 292 ? 23.523 -6.241 -45.803 1.00 68.38 292 GLY A CA 1
ATOM 2350 C C . GLY A 1 292 ? 24.440 -7.431 -45.497 1.00 68.38 292 GLY A C 1
ATOM 2351 O O . GLY A 1 292 ? 24.493 -8.358 -46.305 1.00 68.38 292 GLY A O 1
ATOM 2352 N N . ILE A 1 293 ? 25.172 -7.380 -44.376 1.00 54.56 293 ILE A N 1
ATOM 2353 C CA . ILE A 1 293 ? 26.053 -8.455 -43.880 1.00 54.56 293 ILE A CA 1
ATOM 2354 C C . ILE A 1 293 ? 25.297 -9.329 -42.880 1.00 54.56 293 ILE A C 1
ATOM 2356 O O . ILE A 1 293 ? 24.590 -8.751 -42.021 1.00 54.56 293 ILE A O 1
#

Secondary structure (DSSP, 8-state):
--HHHHHHHHHHHHHTTT-TT-----HHHHHHHHHHHHHHHHHHHT--S-----------------SS-HHHHHHHHHHHHHHHHHHHHHHHHHHHHHHHHHS--THHHHHHHHHHTT--HHHHHHHHHHHHHHHHHHHHHHHHHHHHHHHHHHT-SHHHHHHHHHHHSS-------SSS-------B-TTT-SBPSSEEE-TTS-EEEHHHHHHHTT--TTT-GGGS-TTPBPTTT--BSTTTT-EE-HHHHHHHHHH-HHHHHHHHHHHHHHHHHHHHHHHHHHHHHHHT-

pLDDT: mean 70.07, std 19.03, range [24.81, 96.19]

InterPro domains:
  IPR001841 Zinc finger, RING-type [PS50089] (189-238)
  IPR001841 Zinc finger, RING-type [SM00184] (189-237)
  IPR004331 SPX domain [PS51382] (1-164)
  IPR013083 Zinc finger, RING/FYVE/PHD-type [G3DSA:3.30.40.10] (159-287)
  IPR017907 Zinc finger, RING-type, conserved site [PS00518] (204-213)
  IPR027370 Zinc finger, RING-type, eukaryotic [PF13445] (189-235)
  IPR033326 E3 ubiquitin-protein ligase BAH1 [PTHR46764] (1-169)

Solvent-accessible surface area (backbone atoms only — not comparable to full-atom values): 17127 Å² total; per-residue (Å²): 132,66,65,69,58,56,52,54,48,48,54,56,68,43,38,82,74,82,47,73,80,64,59,62,72,57,64,68,59,58,50,48,60,62,47,54,65,53,50,60,53,54,60,60,70,74,60,87,78,84,86,86,83,89,86,92,81,93,74,97,70,83,80,80,84,66,68,68,52,64,68,56,48,53,56,50,52,51,52,52,50,50,41,49,50,46,33,49,52,51,49,52,54,50,51,52,51,53,43,52,71,73,63,42,63,75,70,51,37,55,54,49,58,59,46,62,75,78,47,78,55,65,62,54,50,53,50,49,51,52,50,52,54,50,49,54,50,53,46,53,52,49,53,54,52,51,30,55,48,48,20,69,72,45,75,37,62,62,37,59,51,50,53,56,51,59,64,67,76,50,91,80,83,87,78,66,84,75,90,85,49,87,76,82,74,74,56,45,12,86,82,80,70,40,72,52,49,62,29,28,31,30,64,84,66,55,60,28,18,41,60,54,45,6,55,67,36,75,34,53,59,84,72,30,51,56,68,32,56,63,81,33,44,39,93,83,81,59,46,58,49,27,36,68,65,46,40,75,39,62,69,58,34,52,49,44,45,68,76,38,48,66,62,43,53,52,52,52,51,52,53,48,54,49,41,53,51,53,50,50,55,50,52,51,51,52,50,35,58,74,72,73,104

Nearest PDB structures (foldseek):
  8yet-assembly1_A  TM=5.839E-01  e=4.856E-02  Homo sapiens
  7dco-assembly1_M  TM=4.355E-01  e=2.643E-02  Saccharomyces cerevisiae

=== Feature glossary ===
The record interleaves many kinds of information about one protein. Here is each kind framed as the question it answers.

Q: What known structures does this most resemble?
A: Structural nearest neighbors (via Foldseek easy-search vs the PDB). Reported per hit: target PDB id, E-value, and alignment TM-score. A TM-score above ~0.5 is the conventional threshold for 'same fold'.

Q: Where is each backbone atom in 3D?
A: The mmCIF table is the protein's shape written out atom by atom. For each backbone N, Cα, C, and carbonyl O, it records an (x, y, z) coordinate triple in Å plus the residue type, chain letter, and residue number.

Q: What are the backbone torsion angles?
A: The φ/ψ torsion pair specifies the backbone conformation at each residue. φ rotates about the N–Cα bond, ψ about the Cα–C bond. Steric clashes forbid most of the (φ, ψ) plane — the allowed regions (α-helix basin, β-sheet basin, left-handed helix) are the Ramachandran-allowed regions.

Q: Which residues are buried vs exposed?
A: Solvent-accessible surface area (SASA) is the area in Å² traced out by the centre of a 1.4 Å probe sphere (a water molecule) rolled over the protein's van der Waals surface (Shrake–Rupley / Lee–Richards construction). Buried residues have near-zero SASA; fully exposed residues can exceed 200 Å². The total SASA scales roughly with the number of surface residues.

Q: How confident is the AlphaFold model at each residue?
A: pLDDT is the predicted lDDT-Cα score: AlphaFold's confidence that the local environment of each residue (all inter-atomic distances within 15 Å) is correctly placed. It is a per-residue number between 0 and 100, with higher meaning more reliable.

Q: What does the local fold look like, residue by residue?
A: 3Di is Foldseek's structural alphabet. Each residue is assigned one of twenty discrete states based on how its Cα sits relative to its spatial (not sequential) neighbors. Aligning 3Di strings finds structural homologs roughly as well as full 3D superposition, but orders of magnitude faster.

Q: How big and how compact is the whole molecule?
A: Radius of gyration (Rg) is the root-mean-square distance of Cα atoms from their centroid — a single number for overall size and compactness. A globular domain of N residues has Rg ≈ 2.2·N^0.38 Å; an extended or disordered chain has a much larger Rg. The Cα contact count is the number of residue pairs whose Cα atoms are within 8 Å and are more than four positions apart in sequence — a standard proxy for tertiary packing density. The bounding box is the smallest axis-aligned box enclosing all Cα atoms.

Q: Which residues are in helices, strands, or loops?
A: DSSP 8-state secondary structure assigns each residue one of H (α-helix), G (3₁₀-helix), I (π-helix), E (extended β-strand), B (isolated β-bridge), T (hydrogen-bonded turn), S (bend), or '-' (coil). The assignment is computed from backbone hydrogen-bond geometry via the Kabsch–Sander algorithm.

Q: How mobile is each atom in the crystal?
A: Crystallographic B-factors measure how much each atom's electron density is smeared out, in Å². They rise in mobile loops and surface residues and fall in the buried interior. In AlphaFold models this column is repurposed to hold pLDDT instead.

Q: What if only a Cα trace is available?
A: P-SEA three-state annotation labels each residue as helix, strand, or coil based purely on the geometry of the Cα trace. It serves as a fallback when the full backbone (and thus DSSP) is unavailable.

Q: What family and function is it annotated with?
A: Database cross-references. InterPro integrates a dozen domain/family signature databases into unified entries with residue-range hits. GO terms attach function/process/location labels with evidence codes. CATH codes position the fold in a four-level structural taxonomy. Organism is the NCBI-taxonomy species name.

Q: Are the domains correctly placed relative to each other?
A: Predicted Aligned Error (PAE) is an AlphaFold confidence matrix: entry (i, j) is the expected error in the position of residue j, in ångströms, when the prediction is superimposed on the true structure at residue i. Low PAE within a block of residues means that block is internally rigid and well-predicted; high PAE between two blocks means their relative placement is uncertain even if each block individually is confident.

Q: What do the diagnostic plots show?
A: Three diagnostic plots accompany the record. The Cα contact map visualizes the tertiary structure as a 2D adjacency matrix (8 Å cutoff, sequence-local contacts suppressed). The Ramachandran plot shows the distribution of backbone (φ, ψ) torsions, with points in the α and β basins reflecting secondary structure content. The PAE plot shows AlphaFold's inter-residue confidence as a color matrix.

Q: What is the amino-acid chain?
A: Primary structure: the covalent order of the twenty standard amino acids along the backbone. Two proteins with the same sequence will (almost always) fold to the same structure; two with 30% identity often share a fold but not the details.

Q: What do the rendered images show?
A: The six renders are orthographic views along the three Cartesian axes in both directions. Representation (cartoon, sticks, or surface) and color scheme (sequence-rainbow or by-chain) vary across proteins so the training set covers all the common visualization conventions.